Protein AF-A0A965X6N1-F1 (afdb_monomer)

Solvent-accessible surface area (backbone atoms only — not comparable to full-atom values): 20100 Å² total; per-residue (Å²): 131,84,81,80,68,80,68,64,76,72,31,38,34,35,37,36,60,88,92,60,49,52,68,60,53,48,40,54,50,18,71,76,58,62,23,34,37,35,48,28,36,85,56,28,24,25,44,94,39,43,68,95,46,68,41,80,48,72,78,70,35,68,82,50,56,69,40,58,55,50,73,38,54,80,89,57,90,82,50,67,63,56,46,36,57,56,53,46,53,54,43,55,52,36,46,75,73,72,33,29,42,30,36,34,32,62,35,62,68,48,50,51,42,44,38,37,52,50,81,69,77,83,81,86,58,63,61,53,56,52,49,56,49,42,37,72,76,68,31,53,66,56,55,46,57,50,35,41,72,73,34,46,78,51,39,80,74,50,61,82,84,45,52,72,59,53,50,49,40,48,37,34,29,75,77,68,77,43,40,49,62,56,52,54,53,53,51,65,74,51,71,55,71,48,61,63,53,76,44,77,42,80,66,98,44,72,66,60,50,50,55,49,53,50,45,50,54,43,62,65,55,76,54,45,42,50,60,38,27,31,43,54,74,46,79,49,63,80,89,60,91,93,63,85,76,98,80,54,97,74,51,43,37,35,37,35,40,27,14,54,40,77,46,66,37,86,90,77,66,45,81,43,77,43,78,44,65,72,48,76,44,83,40,97,60,79,47,42,68,53,50,48,51,49,44,68,73,44,38,33,80,66,18,36,38,34,29,79,64,57,74,48,58,69,56,38,64,80,71,51,31,44,68,44,70,48,84,46,98,47,73,77,65,34,56,47,60,44,53,49,54,53,50,52,52,53,55,58,73,69,55,131

Radius of gyration: 24.21 Å; Cα contacts (8 Å, |Δi|>4): 550; chains: 1; bounding box: 56×46×71 Å

Sequence (352 aa):
MMSNTPFATPWLAIAGPTASGKTIMGVELALRHHGEVVSADSMQLYRGMDIGTAKPTVEEMRGVPHHMLSVADPWENYSAARYVREASACVDDIISRGGLPILVGGTGLYIDALVSGRPFAAFSGTVRTQLEERAKTEGVGALWDELRRVDPHRADRLPLHDTKRILRALEVWYETGTTISDHDAYTRTLPPRYDALYFGLSYGSRADLWARIDRRVEEMAASGLAGEVELDECYVGGKEEGRTGRGAEKKQIVIGGVELVRWQEPKSGRLRVRCGRIRLEVAPDVSGRTLKKFAHSHIARGATVLTDGWRGYSFLPRTGYKHVIVDAEERDQNLPHFHRVVSNLKTWLMGT

Foldseek 3Di:
DPPCPPAPQEAAEEEEDPPLCLLLVLLVCCVVQVAAEEEPAPQQLEALSPVVSVNADPVSNVPGHYHSGNNDHLPDDDDLQNLLVRSLVVCVVCVVVVHYYYYTYHNPSNRCCNQQVFHDQDDPPPLLVVLVVCCVVVNLVVLLVVCCVQPVVVSVVDDSVPSVVSSVQVRSCVVPVDGPVVSVVVSVVRGGPHDYDYDYRDDPDPVVVVVSVVVVVVVLQVDAQAAEKEKDKDWADDDDPPDDDDDDPGTWIKIKIWHWDWDQDPVPRDIDIGTDRMDIDGFPDLALVRSVVCCVRHHDFAYEYEYCPDPSCVCQVVPRYNYDYDDDPDPCPRSVSVVSVSSSVNSVVVPD

Mean predicted aligned error: 14.03 Å

pLDDT: mean 80.93, std 14.12, range [31.48, 97.0]

Structure (mmCIF, N/CA/C/O backbone):
data_AF-A0A965X6N1-F1
#
_entry.id   AF-A0A965X6N1-F1
#
loop_
_atom_site.group_PDB
_atom_site.id
_atom_site.type_symbol
_atom_site.label_atom_id
_atom_site.label_alt_id
_atom_site.label_comp_id
_atom_site.label_asym_id
_atom_site.label_entity_id
_atom_site.label_seq_id
_atom_site.pdbx_PDB_ins_code
_atom_site.Cartn_x
_atom_site.Cartn_y
_atom_site.Cartn_z
_atom_site.occupancy
_atom_site.B_iso_or_equiv
_atom_site.auth_seq_id
_atom_site.auth_comp_id
_atom_site.auth_asym_id
_atom_site.auth_atom_id
_atom_site.pdbx_PDB_model_num
ATOM 1 N N . MET A 1 1 ? -25.531 -13.238 -36.570 1.00 32.28 1 MET A N 1
ATOM 2 C CA . MET A 1 1 ? -25.363 -14.233 -35.492 1.00 32.28 1 MET A CA 1
ATOM 3 C C . MET A 1 1 ? -24.213 -13.752 -34.634 1.00 32.28 1 MET A C 1
ATOM 5 O O . MET A 1 1 ? -23.097 -13.700 -35.129 1.00 32.28 1 MET A O 1
ATOM 9 N N . MET A 1 2 ? -24.500 -13.272 -33.424 1.00 31.48 2 MET A N 1
ATOM 10 C CA . MET A 1 2 ? -23.460 -12.900 -32.464 1.00 31.48 2 MET A CA 1
ATOM 11 C C . MET A 1 2 ? -22.693 -14.174 -32.113 1.00 31.48 2 MET A C 1
ATOM 13 O O . MET A 1 2 ? -23.291 -15.134 -31.630 1.00 31.48 2 MET A O 1
ATOM 17 N N . SER A 1 3 ? -21.406 -14.219 -32.451 1.00 31.72 3 SER A N 1
ATOM 18 C CA . SER A 1 3 ? -20.519 -15.317 -32.087 1.00 31.72 3 SER A CA 1
ATOM 19 C C . SER A 1 3 ? -20.373 -15.315 -30.571 1.00 31.72 3 SER A C 1
ATOM 21 O O . SER A 1 3 ? -19.618 -14.526 -30.007 1.00 31.72 3 SER A O 1
ATOM 23 N N . ASN A 1 4 ? -21.160 -16.164 -29.916 1.00 38.38 4 ASN A N 1
ATOM 24 C CA . ASN A 1 4 ? -21.073 -16.425 -28.492 1.00 38.38 4 ASN A CA 1
ATOM 25 C C . ASN A 1 4 ? -19.860 -17.332 -28.264 1.00 38.38 4 ASN A C 1
ATOM 27 O O . ASN A 1 4 ? -19.993 -18.540 -28.078 1.00 38.38 4 ASN A O 1
ATOM 31 N N . THR A 1 5 ? -18.663 -16.762 -28.384 1.00 40.34 5 THR A N 1
ATOM 32 C CA . THR A 1 5 ? -17.459 -17.399 -27.860 1.00 40.34 5 THR A CA 1
ATOM 33 C C . THR A 1 5 ? -17.646 -17.415 -26.343 1.00 40.34 5 THR A C 1
ATOM 35 O O . THR A 1 5 ? -17.834 -16.338 -25.774 1.00 40.34 5 THR A O 1
ATOM 38 N N . PRO A 1 6 ? -17.700 -18.580 -25.675 1.00 41.62 6 PRO A N 1
ATOM 39 C CA . PRO A 1 6 ? -17.830 -18.609 -24.228 1.00 41.62 6 PRO A CA 1
ATOM 40 C C . PRO A 1 6 ? -16.617 -17.877 -23.661 1.00 41.62 6 PRO A C 1
ATOM 42 O O . PRO A 1 6 ? -15.486 -18.315 -23.867 1.00 41.62 6 PRO A O 1
ATOM 45 N N . PHE A 1 7 ? -16.853 -16.729 -23.024 1.00 47.69 7 PHE A N 1
ATOM 46 C CA . PHE A 1 7 ? -15.822 -16.032 -22.274 1.00 47.69 7 PHE A CA 1
ATOM 47 C C . PHE A 1 7 ? -15.189 -17.060 -21.335 1.00 47.69 7 PHE A C 1
ATOM 49 O O . PHE A 1 7 ? -15.888 -17.664 -20.514 1.00 47.69 7 PHE A O 1
ATOM 56 N N . ALA A 1 8 ? -13.886 -17.308 -21.507 1.00 58.22 8 ALA A N 1
ATOM 57 C CA . ALA A 1 8 ? -13.093 -17.965 -20.479 1.00 58.22 8 ALA A CA 1
ATOM 58 C C . ALA A 1 8 ? -13.398 -17.214 -19.177 1.00 58.22 8 ALA A C 1
ATOM 60 O O . ALA A 1 8 ? -13.406 -15.990 -19.201 1.00 58.22 8 ALA A O 1
ATOM 61 N N . THR A 1 9 ? -13.790 -17.947 -18.135 1.00 60.12 9 THR A N 1
ATOM 62 C CA . THR A 1 9 ? -14.426 -17.491 -16.887 1.00 60.12 9 THR A CA 1
ATOM 63 C C . THR A 1 9 ? -14.489 -15.958 -16.696 1.00 60.12 9 THR A C 1
ATOM 65 O O . THR A 1 9 ? -13.444 -15.330 -16.574 1.00 60.12 9 THR A O 1
ATOM 68 N N . PRO A 1 10 ? -15.677 -15.329 -16.628 1.00 72.00 10 PRO A N 1
ATOM 69 C CA . PRO A 1 10 ? -15.798 -13.867 -16.606 1.00 72.00 10 PRO A CA 1
ATOM 70 C C . PRO A 1 10 ? -15.240 -13.273 -15.312 1.00 72.00 10 PRO A C 1
ATOM 72 O O . PRO A 1 10 ? -15.725 -13.653 -14.252 1.00 72.00 10 PRO A O 1
ATOM 75 N N . TRP A 1 11 ? -14.281 -12.336 -15.371 1.00 84.75 11 TRP A N 1
ATOM 76 C CA . TRP A 1 11 ? -13.726 -11.636 -14.190 1.00 84.75 11 TRP A CA 1
ATOM 77 C C . TRP A 1 11 ? -13.903 -10.124 -14.278 1.00 84.75 11 TRP A C 1
ATOM 79 O O . TRP A 1 11 ? -14.070 -9.566 -15.362 1.00 84.75 11 TRP A O 1
ATOM 89 N N . LEU A 1 12 ? -13.857 -9.441 -13.132 1.00 91.19 12 LEU A N 1
ATOM 90 C CA . LEU A 1 12 ? -14.064 -7.993 -13.050 1.00 91.19 12 LEU A CA 1
ATOM 91 C C . LEU A 1 12 ? -12.809 -7.275 -12.552 1.00 91.19 12 LEU A C 1
ATOM 93 O O . LEU A 1 12 ? -12.176 -7.721 -11.599 1.00 91.19 12 LEU A O 1
ATOM 97 N N . ALA A 1 13 ? -12.498 -6.120 -13.139 1.00 92.12 13 ALA A N 1
ATOM 98 C CA . ALA A 1 13 ? -11.453 -5.221 -12.659 1.00 92.12 13 ALA A CA 1
ATOM 99 C C . ALA A 1 13 ? -12.021 -3.825 -12.382 1.00 92.12 13 ALA A C 1
ATOM 101 O O . ALA A 1 13 ? -12.475 -3.134 -13.289 1.00 92.12 13 ALA A O 1
ATOM 102 N N . ILE A 1 14 ? -11.979 -3.388 -11.124 1.00 92.00 14 ILE A N 1
ATOM 103 C CA . ILE A 1 14 ? -12.482 -2.092 -10.661 1.00 92.00 14 ILE A CA 1
ATOM 104 C C . ILE A 1 14 ? -11.290 -1.193 -10.331 1.00 92.00 14 ILE A C 1
ATOM 106 O O . ILE A 1 14 ? -10.629 -1.348 -9.298 1.00 92.00 14 ILE A O 1
ATOM 110 N N . ALA A 1 15 ? -11.037 -0.229 -11.212 1.00 89.31 15 ALA A N 1
ATOM 111 C CA . ALA A 1 15 ? -9.957 0.742 -11.104 1.00 89.31 15 ALA A CA 1
ATOM 112 C C . ALA A 1 15 ? -10.502 2.156 -10.856 1.00 89.31 15 ALA A C 1
ATOM 114 O O . ALA A 1 15 ? -11.664 2.458 -11.121 1.00 89.31 15 ALA A O 1
ATOM 115 N N . GLY A 1 16 ? -9.665 3.053 -10.339 1.00 82.19 16 GLY A N 1
ATOM 116 C CA . GLY A 1 16 ? -10.043 4.447 -10.093 1.00 82.19 16 GLY A CA 1
ATOM 117 C C . GLY A 1 16 ? -9.229 5.106 -8.977 1.00 82.19 16 GLY A C 1
ATOM 118 O O . GLY A 1 16 ? -8.534 4.414 -8.224 1.00 82.19 16 GLY A O 1
ATOM 119 N N . PRO A 1 17 ? -9.315 6.436 -8.819 1.00 72.19 17 PRO A N 1
ATOM 120 C CA . PRO A 1 17 ? -8.544 7.168 -7.822 1.00 72.19 17 PRO A CA 1
ATOM 121 C C . PRO A 1 17 ? -8.979 6.814 -6.396 1.00 72.19 17 PRO A C 1
ATOM 123 O O . PRO A 1 17 ? -10.048 6.240 -6.159 1.00 72.19 17 PRO A O 1
ATOM 126 N N . THR A 1 18 ? -8.140 7.129 -5.412 1.00 69.38 18 THR A N 1
ATOM 127 C CA . THR A 1 18 ? -8.500 6.998 -3.993 1.00 69.38 18 THR A CA 1
ATOM 128 C C . THR A 1 18 ? -9.806 7.743 -3.705 1.00 69.38 18 THR A C 1
ATOM 130 O O . THR A 1 18 ? -10.114 8.749 -4.337 1.00 69.38 18 THR A O 1
ATOM 133 N N . ALA A 1 19 ? -10.606 7.206 -2.783 1.00 67.00 19 ALA A N 1
ATOM 134 C CA . ALA A 1 19 ? -11.924 7.727 -2.420 1.00 67.00 19 ALA A CA 1
ATOM 135 C C . ALA A 1 19 ? -13.001 7.698 -3.527 1.00 67.00 19 ALA A C 1
ATOM 137 O O . ALA A 1 19 ? -14.071 8.258 -3.320 1.00 67.00 19 ALA A O 1
ATOM 138 N N . SER A 1 20 ? -12.810 7.010 -4.661 1.00 79.19 20 SER A N 1
ATOM 139 C CA . SER A 1 20 ? -13.860 6.862 -5.693 1.00 79.19 20 SER A CA 1
ATOM 140 C C . SER A 1 20 ? -14.945 5.816 -5.389 1.00 79.19 20 SER A C 1
ATOM 142 O O . SER A 1 20 ? -15.861 5.647 -6.184 1.00 79.19 20 SER A O 1
ATOM 144 N N . GLY A 1 21 ? -14.868 5.114 -4.252 1.00 82.38 21 GLY A N 1
ATOM 145 C CA . GLY A 1 21 ? -15.867 4.107 -3.855 1.00 82.38 21 GLY A CA 1
ATOM 146 C C . GLY A 1 21 ? -15.611 2.685 -4.372 1.00 82.38 21 GLY A C 1
ATOM 147 O O . GLY A 1 21 ? -16.489 1.836 -4.250 1.00 82.38 21 GLY A O 1
ATOM 148 N N . LYS A 1 22 ? -14.409 2.397 -4.896 1.00 90.56 22 LYS A N 1
ATOM 149 C CA . LYS A 1 22 ? -14.035 1.073 -5.441 1.00 90.56 22 LYS A CA 1
ATOM 150 C C . LYS A 1 22 ? -14.319 -0.085 -4.486 1.00 90.56 22 LYS A C 1
ATOM 152 O O . LYS A 1 22 ? -14.905 -1.075 -4.897 1.00 90.56 22 LYS A O 1
ATOM 157 N N . THR A 1 23 ? -13.931 0.060 -3.218 1.00 86.44 23 THR A N 1
ATOM 158 C CA . THR A 1 23 ? -14.124 -0.965 -2.183 1.00 86.44 23 THR A CA 1
ATOM 159 C C . THR A 1 23 ? -15.599 -1.314 -2.014 1.00 86.44 23 THR A C 1
ATOM 161 O O . THR A 1 23 ? -15.960 -2.483 -2.048 1.00 86.44 23 THR A O 1
ATOM 164 N N . ILE A 1 24 ? -16.464 -0.297 -1.920 1.00 89.50 24 ILE A N 1
ATOM 165 C CA . ILE A 1 24 ? -17.914 -0.480 -1.769 1.00 89.50 24 ILE A CA 1
ATOM 166 C C . ILE A 1 24 ? -18.482 -1.209 -2.991 1.00 89.50 24 ILE A C 1
ATOM 168 O O . ILE A 1 24 ? -19.224 -2.174 -2.838 1.00 89.50 24 ILE A O 1
ATOM 172 N N . MET A 1 25 ? -18.101 -0.783 -4.199 1.00 92.56 25 MET A N 1
ATOM 173 C CA . MET A 1 25 ? -18.551 -1.423 -5.437 1.00 92.56 25 MET A CA 1
ATOM 174 C C . MET A 1 25 ? -18.094 -2.885 -5.528 1.00 92.56 25 MET A C 1
ATOM 176 O O . MET A 1 25 ? -18.889 -3.746 -5.894 1.00 92.56 25 MET A O 1
ATOM 180 N N . GLY A 1 26 ? -16.840 -3.173 -5.169 1.00 93.19 26 GLY A N 1
ATOM 181 C CA . GLY A 1 26 ? -16.298 -4.531 -5.169 1.00 93.19 26 GLY A CA 1
ATOM 182 C C . GLY A 1 26 ? -17.047 -5.463 -4.220 1.00 93.19 26 GLY A C 1
ATOM 183 O O . GLY A 1 26 ? -17.439 -6.555 -4.623 1.00 93.19 26 GLY A O 1
ATOM 184 N N . VAL A 1 27 ? -17.320 -5.004 -2.996 1.00 94.62 27 VAL A N 1
ATOM 185 C CA . VAL A 1 27 ? -18.092 -5.764 -1.999 1.00 94.62 27 VAL A CA 1
ATOM 186 C C . VAL A 1 27 ? -19.536 -5.987 -2.458 1.00 94.62 27 VAL A C 1
ATOM 188 O O . VAL A 1 27 ? -20.041 -7.103 -2.369 1.00 94.62 27 VAL A O 1
ATOM 191 N N . GLU A 1 28 ? -20.207 -4.960 -2.985 1.00 94.50 28 GLU A N 1
ATOM 192 C CA . GLU A 1 28 ? -21.580 -5.082 -3.499 1.00 94.50 28 GLU A CA 1
ATOM 193 C C . GLU A 1 28 ? -21.690 -6.086 -4.652 1.00 94.50 28 GLU A C 1
ATOM 195 O O . GLU A 1 28 ? -22.621 -6.892 -4.687 1.00 94.50 28 GLU A O 1
ATOM 200 N N . LEU A 1 29 ? -20.735 -6.068 -5.583 1.00 93.06 29 LEU A N 1
ATOM 201 C CA . LEU A 1 29 ? -20.701 -7.019 -6.694 1.00 93.06 29 LEU A CA 1
ATOM 202 C C . LEU A 1 29 ? -20.396 -8.438 -6.211 1.00 93.06 29 LEU A C 1
ATOM 204 O O . LEU A 1 29 ? -21.054 -9.378 -6.653 1.00 93.06 29 LEU A O 1
ATOM 208 N N . ALA A 1 30 ? -19.468 -8.594 -5.266 1.00 94.62 30 ALA A N 1
ATOM 209 C CA . ALA A 1 30 ? -19.149 -9.888 -4.675 1.00 94.62 30 ALA A CA 1
ATOM 210 C C . ALA A 1 30 ? -20.372 -10.526 -4.000 1.00 94.62 30 ALA A C 1
ATOM 212 O O . ALA A 1 30 ? -20.670 -11.693 -4.242 1.00 94.62 30 ALA A O 1
ATOM 213 N N . LEU A 1 31 ? -21.133 -9.750 -3.223 1.00 93.75 31 LEU A N 1
ATOM 214 C CA . LEU A 1 31 ? -22.345 -10.238 -2.558 1.00 93.75 31 LEU A CA 1
ATOM 215 C C . LEU A 1 31 ? -23.437 -10.665 -3.548 1.00 93.75 31 LEU A C 1
ATOM 217 O O . LEU A 1 31 ? -24.133 -11.646 -3.298 1.00 93.75 31 LEU A O 1
ATOM 221 N N . ARG A 1 32 ? -23.600 -9.947 -4.666 1.00 93.81 32 ARG A N 1
ATOM 222 C CA . ARG A 1 32 ? -24.639 -10.238 -5.672 1.00 93.81 32 ARG A CA 1
ATOM 223 C C . ARG A 1 32 ? -24.291 -11.399 -6.595 1.00 93.81 32 ARG A C 1
ATOM 225 O O . ARG A 1 32 ? -25.197 -12.040 -7.118 1.00 93.81 32 ARG A O 1
ATOM 232 N N . HIS A 1 33 ? -23.003 -11.636 -6.821 1.00 91.44 33 HIS A N 1
ATOM 233 C CA . HIS A 1 33 ? -22.518 -12.581 -7.826 1.00 91.44 33 HIS A CA 1
ATOM 234 C C . HIS A 1 33 ? -21.673 -13.714 -7.237 1.00 91.44 33 HIS A C 1
ATOM 236 O O . HIS A 1 33 ? -20.964 -14.382 -7.982 1.00 91.44 33 HIS A O 1
ATOM 242 N N . HIS A 1 34 ? -21.740 -13.933 -5.917 1.00 89.38 34 HIS A N 1
ATOM 243 C CA . HIS A 1 34 ? -20.943 -14.945 -5.211 1.00 89.38 34 HIS A CA 1
ATOM 244 C C . HIS A 1 34 ? -19.442 -14.833 -5.530 1.00 89.38 34 HIS A C 1
ATOM 246 O O . HIS A 1 34 ? -18.753 -15.819 -5.787 1.00 89.38 34 HIS A O 1
ATOM 252 N N . GLY A 1 35 ? -18.963 -13.591 -5.573 1.00 94.25 35 GLY A N 1
ATOM 253 C CA . GLY A 1 35 ? -17.588 -13.259 -5.900 1.00 94.25 35 GLY A CA 1
ATOM 254 C C . GLY A 1 35 ? -16.692 -13.110 -4.680 1.00 94.25 35 GLY A C 1
ATOM 255 O O . GLY A 1 35 ? -17.144 -13.023 -3.538 1.00 94.25 35 GLY A O 1
ATOM 256 N N . GLU A 1 36 ? -15.399 -13.025 -4.954 1.00 97.00 36 GLU A N 1
ATOM 257 C CA . GLU A 1 36 ? -14.349 -12.789 -3.970 1.00 97.00 36 GLU A CA 1
ATOM 258 C C . GLU A 1 36 ? -13.475 -11.623 -4.444 1.00 97.00 36 GLU A C 1
ATOM 260 O O . GLU A 1 36 ? -13.194 -11.480 -5.638 1.00 97.00 36 GLU A O 1
ATOM 265 N N . VAL A 1 37 ? -13.052 -10.763 -3.516 1.00 96.81 37 VAL A N 1
ATOM 266 C CA . VAL A 1 37 ? -12.261 -9.571 -3.845 1.00 96.81 37 VAL A CA 1
ATOM 267 C C . VAL A 1 37 ? -10.776 -9.906 -3.819 1.00 96.81 37 VAL A C 1
ATOM 269 O O . VAL A 1 37 ? -10.281 -10.479 -2.855 1.00 96.81 37 VAL A O 1
ATOM 272 N N . VAL A 1 38 ? -10.034 -9.485 -4.838 1.00 96.44 38 VAL A N 1
ATOM 273 C CA . VAL A 1 38 ? -8.566 -9.517 -4.861 1.00 96.44 38 VAL A CA 1
ATOM 274 C C . VAL A 1 38 ? -8.070 -8.075 -4.832 1.00 96.44 38 VAL A C 1
ATOM 276 O O . VAL A 1 38 ? -8.397 -7.288 -5.720 1.00 96.44 38 VAL A O 1
ATOM 279 N N . SER A 1 39 ? -7.314 -7.686 -3.803 1.00 94.94 39 SER A N 1
ATOM 280 C CA . SER A 1 39 ? -6.794 -6.315 -3.723 1.00 94.94 39 SER A CA 1
ATOM 281 C C . SER A 1 39 ? -5.664 -6.091 -4.730 1.00 94.94 39 SER A C 1
ATOM 283 O O . SER A 1 39 ? -4.724 -6.882 -4.816 1.00 94.94 39 SER A O 1
ATOM 285 N N . ALA A 1 40 ? -5.747 -4.995 -5.483 1.00 92.31 40 ALA A N 1
ATOM 286 C CA . ALA A 1 40 ? -4.711 -4.476 -6.379 1.00 92.31 40 ALA A CA 1
ATOM 287 C C . ALA A 1 40 ? -4.209 -3.104 -5.907 1.00 92.31 40 ALA A C 1
ATOM 289 O O . ALA A 1 40 ? -4.108 -2.144 -6.680 1.00 92.31 40 ALA A O 1
ATOM 290 N N . ASP A 1 41 ? -3.941 -3.000 -4.609 1.00 89.38 41 ASP A N 1
ATOM 291 C CA . ASP A 1 41 ? -3.333 -1.834 -3.981 1.00 89.38 41 ASP A CA 1
ATOM 292 C C . ASP A 1 41 ? -1.992 -2.229 -3.358 1.00 89.38 41 ASP A C 1
ATOM 294 O O . ASP A 1 41 ? -1.923 -3.071 -2.462 1.00 89.38 41 ASP A O 1
ATOM 298 N N . SER A 1 42 ? -0.911 -1.613 -3.839 1.00 84.69 42 SER A N 1
ATOM 299 C CA . SER A 1 42 ? 0.454 -1.934 -3.410 1.00 84.69 42 SER A CA 1
ATOM 300 C C . SER A 1 42 ? 0.706 -1.685 -1.922 1.00 84.69 42 SER A C 1
ATOM 302 O O . SER A 1 42 ? 1.631 -2.266 -1.366 1.00 84.69 42 SER A O 1
ATOM 304 N N . MET A 1 43 ? -0.088 -0.835 -1.266 1.00 81.75 43 MET A N 1
ATOM 305 C CA . MET A 1 43 ? 0.087 -0.515 0.151 1.00 81.75 43 MET A CA 1
ATOM 306 C C . MET A 1 43 ? -0.751 -1.419 1.059 1.00 81.75 43 MET A C 1
ATOM 308 O O . MET A 1 43 ? -0.342 -1.723 2.179 1.00 81.75 43 MET A O 1
ATOM 312 N N . GLN A 1 44 ? -1.901 -1.906 0.589 1.00 85.88 44 GLN A N 1
ATOM 313 C CA . GLN A 1 44 ? -2.774 -2.782 1.383 1.00 85.88 44 GLN A CA 1
ATOM 314 C C . GLN A 1 44 ? -2.220 -4.206 1.565 1.00 85.88 44 GLN A C 1
ATOM 316 O O . GLN A 1 44 ? -2.692 -4.957 2.427 1.00 85.88 44 GLN A O 1
ATOM 321 N N . LEU A 1 45 ? -1.176 -4.564 0.816 1.00 87.50 45 LEU A N 1
ATOM 322 C CA . LEU A 1 45 ? -0.443 -5.819 0.969 1.00 87.50 45 LEU A CA 1
ATOM 323 C C . LEU A 1 45 ? 0.204 -5.972 2.351 1.00 87.50 45 LEU A C 1
ATOM 325 O O . LEU A 1 45 ? 0.395 -7.096 2.809 1.00 87.50 45 LEU A O 1
ATOM 329 N N . TYR A 1 46 ? 0.529 -4.871 3.028 1.00 78.88 46 TYR A N 1
ATOM 330 C CA . TYR A 1 46 ? 1.359 -4.900 4.227 1.00 78.88 46 TYR A CA 1
ATOM 331 C C . TYR A 1 46 ? 0.567 -5.113 5.523 1.00 78.88 46 TYR A C 1
ATOM 333 O O . TYR A 1 46 ? -0.457 -4.464 5.775 1.00 78.88 46 TYR A O 1
ATOM 341 N N . ARG A 1 47 ? 1.044 -6.022 6.381 1.00 78.56 47 ARG A N 1
ATOM 342 C CA . ARG A 1 47 ? 0.454 -6.334 7.694 1.00 78.56 47 ARG A CA 1
ATOM 343 C C . ARG A 1 47 ? 0.572 -5.153 8.650 1.00 78.56 47 ARG A C 1
ATOM 345 O O . ARG A 1 47 ? 1.612 -4.513 8.750 1.00 78.56 47 ARG A O 1
ATOM 352 N N . GLY A 1 48 ? -0.506 -4.863 9.378 1.00 68.75 48 GLY A N 1
ATOM 353 C CA . GLY A 1 48 ? -0.545 -3.760 10.345 1.00 68.75 48 GLY A CA 1
ATOM 354 C C . GLY A 1 48 ? -0.525 -2.358 9.722 1.00 68.75 48 GLY A C 1
ATOM 355 O O . GLY A 1 48 ? -0.557 -1.372 10.456 1.00 68.75 48 GLY A O 1
ATOM 356 N N . MET A 1 49 ? -0.507 -2.255 8.390 1.00 66.31 49 MET A N 1
ATOM 357 C CA . MET A 1 49 ? -0.688 -1.019 7.628 1.00 66.31 49 MET A CA 1
ATOM 358 C C . MET A 1 49 ? -2.144 -0.905 7.180 1.00 66.31 49 MET A C 1
ATOM 360 O O . MET A 1 49 ? -2.432 -0.963 5.991 1.00 66.31 49 MET A O 1
ATOM 364 N N . ASP A 1 50 ? -3.080 -0.811 8.124 1.00 63.97 50 ASP A N 1
ATOM 365 C CA . ASP A 1 50 ? -4.512 -0.885 7.796 1.00 63.97 50 ASP A CA 1
ATOM 366 C C . ASP A 1 50 ? -5.110 0.503 7.507 1.00 63.97 50 ASP A C 1
ATOM 368 O O . ASP A 1 50 ? -5.867 0.686 6.561 1.00 63.97 50 ASP A O 1
ATOM 372 N N . ILE A 1 51 ? -4.728 1.522 8.278 1.00 60.66 51 ILE A N 1
ATOM 373 C CA . ILE A 1 51 ? -5.449 2.807 8.278 1.00 60.66 51 ILE A CA 1
ATOM 374 C C . ILE A 1 51 ? -4.888 3.801 7.275 1.00 60.66 51 ILE A C 1
ATOM 376 O O . ILE A 1 51 ? -5.639 4.344 6.469 1.00 60.66 51 ILE A O 1
ATOM 380 N N . GLY A 1 52 ? -3.566 3.997 7.267 1.00 61.03 52 GLY A N 1
ATOM 381 C CA . GLY A 1 52 ? -2.910 4.877 6.291 1.00 61.03 52 GLY A CA 1
ATOM 382 C C . GLY A 1 52 ? -3.077 4.412 4.839 1.00 61.03 52 GLY A C 1
ATOM 383 O O . GLY A 1 52 ? -2.908 5.202 3.920 1.00 61.03 52 GLY A O 1
ATOM 384 N N . THR A 1 53 ? -3.447 3.147 4.633 1.00 65.38 53 THR A N 1
ATOM 385 C CA . THR A 1 53 ? -3.646 2.525 3.313 1.00 65.38 53 THR A CA 1
ATOM 386 C C . THR A 1 53 ? -5.126 2.380 2.948 1.00 65.38 53 THR A C 1
ATOM 388 O O . THR A 1 53 ? -5.456 1.826 1.898 1.00 65.38 53 THR A O 1
ATOM 391 N N . ALA A 1 54 ? -6.025 2.869 3.814 1.00 72.50 54 ALA A N 1
ATOM 392 C CA . ALA A 1 54 ? -7.471 2.722 3.679 1.00 72.50 54 ALA A CA 1
ATOM 393 C C . ALA A 1 54 ? -7.897 1.268 3.395 1.00 72.50 54 ALA A C 1
ATOM 395 O O . ALA A 1 54 ? -8.747 1.020 2.535 1.00 72.50 54 ALA A O 1
ATOM 396 N N . LYS A 1 55 ? -7.276 0.310 4.094 1.00 81.69 55 LYS A N 1
ATOM 397 C CA . LYS A 1 55 ? -7.616 -1.107 3.994 1.00 81.69 55 LYS A CA 1
ATOM 398 C C . LYS A 1 55 ? -9.052 -1.319 4.482 1.00 81.69 55 LYS A C 1
ATOM 400 O O . LYS A 1 55 ? -9.391 -0.776 5.536 1.00 81.69 55 LYS A O 1
ATOM 405 N N . PRO A 1 56 ? -9.877 -2.093 3.754 1.00 84.25 56 PRO A N 1
ATOM 406 C CA . PRO A 1 56 ? -11.251 -2.337 4.169 1.00 84.25 56 PRO A CA 1
ATOM 407 C C . PRO A 1 56 ? -11.317 -2.925 5.580 1.00 84.25 56 PRO A C 1
ATOM 409 O O . PRO A 1 56 ? -10.536 -3.817 5.920 1.00 84.25 56 PRO A O 1
ATOM 412 N N . THR A 1 57 ? -12.247 -2.444 6.404 1.00 82.12 57 THR A N 1
ATOM 413 C CA . THR A 1 57 ? -12.534 -3.058 7.708 1.00 82.12 57 THR A CA 1
ATOM 414 C C . THR A 1 57 ? -13.393 -4.312 7.548 1.00 82.12 57 THR A C 1
ATOM 416 O O . THR A 1 57 ? -13.997 -4.536 6.504 1.00 82.12 57 THR A O 1
ATOM 419 N N . VAL A 1 58 ? -13.492 -5.141 8.592 1.00 83.06 58 VAL A N 1
ATOM 420 C CA . VAL A 1 58 ? -14.346 -6.346 8.573 1.00 83.06 58 VAL A CA 1
ATOM 421 C C . VAL A 1 58 ? -15.809 -5.976 8.302 1.00 83.06 58 VAL A C 1
ATOM 423 O O . VAL A 1 58 ? -16.505 -6.667 7.559 1.00 83.06 58 VAL A O 1
ATOM 426 N N . GLU A 1 59 ? -16.252 -4.854 8.863 1.00 80.62 59 GLU A N 1
ATOM 427 C CA . GLU A 1 59 ? -17.588 -4.299 8.673 1.00 80.62 59 GLU A CA 1
ATOM 428 C C . GLU A 1 59 ? -17.804 -3.853 7.224 1.00 80.62 59 GLU A C 1
ATOM 430 O O . GLU A 1 59 ? -18.855 -4.136 6.656 1.00 80.62 59 GLU A O 1
ATOM 435 N N . GLU A 1 60 ? -16.806 -3.217 6.602 1.00 83.12 60 GLU A N 1
ATOM 436 C CA . GLU A 1 60 ? -16.857 -2.826 5.188 1.00 83.12 60 GLU A CA 1
ATOM 437 C C . GLU A 1 60 ? -16.804 -4.039 4.249 1.00 83.12 60 GLU A C 1
ATOM 439 O O . GLU A 1 60 ? -17.477 -4.036 3.220 1.00 83.12 60 GLU A O 1
ATOM 444 N N . MET A 1 61 ? -16.057 -5.091 4.608 1.00 91.19 61 MET A N 1
ATOM 445 C CA . MET A 1 61 ? -15.983 -6.339 3.837 1.00 91.19 61 MET A CA 1
ATOM 446 C C . MET A 1 61 ? -17.299 -7.123 3.859 1.00 91.19 61 MET A C 1
ATOM 448 O O . MET A 1 61 ? -17.557 -7.893 2.938 1.00 91.19 61 MET A O 1
ATOM 452 N N . ARG A 1 62 ? -18.130 -6.969 4.900 1.00 92.69 62 ARG A N 1
ATOM 453 C CA . ARG A 1 62 ? -19.455 -7.616 5.021 1.00 92.69 62 ARG A CA 1
ATOM 454 C C . ARG A 1 62 ? -19.432 -9.137 4.809 1.00 92.69 62 ARG A C 1
ATOM 456 O O . ARG A 1 62 ? -20.363 -9.708 4.248 1.00 92.69 62 ARG A O 1
ATOM 463 N N . GLY A 1 63 ? -18.358 -9.790 5.249 1.00 91.44 63 GLY A N 1
ATOM 464 C CA . GLY A 1 63 ? -18.167 -11.237 5.105 1.00 91.44 63 GLY A CA 1
ATOM 465 C C . GLY A 1 63 ? -17.678 -11.701 3.727 1.00 91.44 63 GLY A C 1
ATOM 466 O O . GLY A 1 63 ? -17.431 -12.892 3.562 1.00 91.44 63 GLY A O 1
ATOM 467 N N . VAL A 1 64 ? -17.485 -10.796 2.761 1.00 95.75 64 VAL A N 1
ATOM 468 C CA . VAL A 1 64 ? -16.871 -11.119 1.465 1.00 95.75 64 VAL A CA 1
ATOM 469 C C . VAL A 1 64 ? -15.388 -11.459 1.665 1.00 95.75 64 VAL A C 1
ATOM 471 O O . VAL A 1 64 ? -14.661 -10.647 2.251 1.00 95.75 64 VAL A O 1
ATOM 474 N N . PRO A 1 65 ? -14.896 -12.605 1.156 1.00 95.75 65 PRO A N 1
ATOM 475 C CA . PRO A 1 65 ? -13.472 -12.919 1.176 1.00 95.75 65 PRO A CA 1
ATOM 476 C C . PRO A 1 65 ? -12.653 -11.865 0.425 1.00 95.75 65 PRO A C 1
ATOM 478 O O . PRO A 1 65 ? -12.971 -11.511 -0.710 1.00 95.75 65 PRO A O 1
ATOM 481 N N . HIS A 1 66 ? -11.599 -11.366 1.072 1.00 96.19 66 HIS A N 1
ATOM 482 C CA . HIS A 1 66 ? -10.627 -10.463 0.464 1.00 96.19 66 HIS A CA 1
ATOM 483 C C . HIS A 1 66 ? -9.240 -11.108 0.461 1.00 96.19 66 HIS A C 1
ATOM 485 O O . HIS A 1 66 ? -8.693 -11.444 1.513 1.00 96.19 66 HIS A O 1
ATOM 491 N N . HIS A 1 67 ? -8.665 -11.235 -0.729 1.00 96.44 67 HIS A N 1
ATOM 492 C CA . HIS A 1 67 ? -7.325 -11.747 -0.994 1.00 96.44 67 HIS A CA 1
ATOM 493 C C . HIS A 1 67 ? -6.339 -10.599 -1.203 1.00 96.44 67 HIS A C 1
ATOM 495 O O . HIS A 1 67 ? -6.732 -9.461 -1.473 1.00 96.44 67 HIS A O 1
ATOM 501 N N . MET A 1 68 ? -5.042 -10.902 -1.115 1.00 95.38 68 MET A N 1
ATOM 502 C CA . MET A 1 68 ? -3.964 -9.916 -1.286 1.00 95.38 68 MET A CA 1
ATOM 503 C C . MET A 1 68 ? -4.059 -8.724 -0.317 1.00 95.38 68 MET A C 1
ATOM 505 O O . MET A 1 68 ? -3.623 -7.618 -0.616 1.00 95.38 68 MET A O 1
ATOM 509 N N . LEU A 1 69 ? -4.609 -8.954 0.877 1.00 92.50 69 LEU A N 1
ATOM 510 C CA . LEU A 1 69 ? -4.560 -8.023 2.001 1.00 92.50 69 LEU A CA 1
ATOM 511 C C . LEU A 1 69 ? -3.653 -8.594 3.083 1.00 92.50 69 LEU A C 1
ATOM 513 O O . LEU A 1 69 ? -3.806 -9.756 3.454 1.00 92.50 69 LEU A O 1
ATOM 517 N N . SER A 1 70 ? -2.754 -7.776 3.639 1.00 88.31 70 SER A N 1
ATOM 518 C CA . SER A 1 70 ? -1.911 -8.202 4.771 1.00 88.31 70 SER A CA 1
ATOM 519 C C . SER A 1 70 ? -1.096 -9.486 4.482 1.00 88.31 70 SER A C 1
ATOM 521 O O . SER A 1 70 ? -0.943 -10.348 5.351 1.00 88.31 70 SER A O 1
ATOM 523 N N . VAL A 1 71 ? -0.592 -9.631 3.253 1.00 90.06 71 VAL A N 1
ATOM 524 C CA . VAL A 1 71 ? 0.178 -10.792 2.770 1.00 90.06 71 VAL A CA 1
ATOM 525 C C . VAL A 1 71 ? 1.692 -10.658 2.966 1.00 90.06 71 VAL A C 1
ATOM 527 O O . VAL A 1 71 ? 2.388 -11.671 2.946 1.00 90.06 71 VAL A O 1
ATOM 530 N N . ALA A 1 72 ? 2.194 -9.450 3.227 1.00 78.62 72 ALA A N 1
ATOM 531 C CA . ALA A 1 72 ? 3.614 -9.171 3.440 1.00 78.62 72 ALA A CA 1
ATOM 532 C C . ALA A 1 72 ? 3.854 -8.377 4.725 1.00 78.62 72 ALA A C 1
ATOM 534 O O . ALA A 1 72 ? 3.006 -7.586 5.143 1.00 78.62 72 ALA A O 1
ATOM 535 N N . ASP A 1 73 ? 5.010 -8.557 5.350 1.00 76.00 73 ASP A N 1
ATOM 536 C CA . ASP A 1 73 ? 5.428 -7.723 6.471 1.00 76.00 73 ASP A CA 1
ATOM 537 C C . ASP A 1 73 ? 5.968 -6.364 5.988 1.00 76.00 73 ASP A C 1
ATOM 539 O O . ASP A 1 73 ? 6.521 -6.282 4.891 1.00 76.00 73 ASP A O 1
ATOM 543 N N . PRO A 1 74 ? 5.837 -5.274 6.773 1.00 68.19 74 PRO A N 1
ATOM 544 C CA . PRO A 1 74 ? 6.225 -3.923 6.338 1.00 68.19 74 PRO A CA 1
ATOM 545 C C . PRO A 1 74 ? 7.692 -3.740 5.921 1.00 68.19 74 PRO A C 1
ATOM 547 O O . PRO A 1 74 ? 8.015 -2.776 5.231 1.00 68.19 74 PRO A O 1
ATOM 550 N N . TRP A 1 75 ? 8.590 -4.627 6.358 1.00 68.62 75 TRP A N 1
ATOM 551 C CA . TRP A 1 75 ? 10.012 -4.619 5.991 1.00 68.62 75 TRP A CA 1
ATOM 552 C C . TRP A 1 75 ? 10.324 -5.470 4.751 1.00 68.62 75 TRP A C 1
ATOM 554 O O . TRP A 1 75 ? 11.472 -5.508 4.309 1.00 68.62 75 TRP A O 1
ATOM 564 N N . GLU A 1 76 ? 9.337 -6.172 4.189 1.00 69.12 76 GLU A N 1
ATOM 565 C CA . GLU A 1 76 ? 9.515 -6.948 2.967 1.00 69.12 76 GLU A CA 1
ATOM 566 C C . GLU A 1 76 ? 9.416 -6.060 1.722 1.00 69.12 76 GLU A C 1
ATOM 568 O O . GLU A 1 76 ? 8.457 -5.310 1.516 1.00 69.12 76 GLU A O 1
ATOM 573 N N . ASN A 1 77 ? 10.370 -6.226 0.808 1.00 72.44 77 ASN A N 1
ATOM 574 C CA . ASN A 1 77 ? 10.223 -5.689 -0.537 1.00 72.44 77 ASN A CA 1
ATOM 575 C C . ASN A 1 77 ? 9.139 -6.474 -1.288 1.00 72.44 77 ASN A C 1
ATOM 577 O O . ASN A 1 77 ? 9.171 -7.710 -1.347 1.00 72.44 77 ASN A O 1
ATOM 581 N N . TYR A 1 78 ? 8.195 -5.755 -1.898 1.00 78.88 78 TYR A N 1
ATOM 582 C CA . TYR A 1 78 ? 7.095 -6.362 -2.641 1.00 78.88 78 TYR A CA 1
ATOM 583 C C . TYR A 1 78 ? 7.055 -5.860 -4.086 1.00 78.88 78 TYR A C 1
ATOM 585 O O . TYR A 1 78 ? 6.743 -4.705 -4.369 1.00 78.88 78 TYR A O 1
ATOM 593 N N . SER A 1 79 ? 7.411 -6.741 -5.023 1.00 82.62 79 SER A N 1
ATOM 594 C CA . SER A 1 79 ? 7.485 -6.415 -6.448 1.00 82.62 79 SER A CA 1
ATOM 595 C C . SER A 1 79 ? 6.182 -6.738 -7.178 1.00 82.62 79 SER A C 1
ATOM 597 O O . SER A 1 79 ? 5.418 -7.612 -6.767 1.00 82.62 79 SER A O 1
ATOM 599 N N . ALA A 1 80 ? 5.955 -6.086 -8.322 1.00 84.75 80 ALA A N 1
ATOM 600 C CA . ALA A 1 80 ? 4.834 -6.418 -9.203 1.00 84.75 80 ALA A CA 1
ATOM 601 C C . ALA A 1 80 ? 4.895 -7.880 -9.694 1.00 84.75 80 ALA A C 1
ATOM 603 O O . ALA A 1 80 ? 3.863 -8.530 -9.810 1.00 84.75 80 ALA A O 1
ATOM 604 N N . ALA A 1 81 ? 6.095 -8.435 -9.898 1.00 83.00 81 ALA A N 1
ATOM 605 C CA . ALA A 1 81 ? 6.272 -9.840 -10.267 1.00 83.00 81 ALA A CA 1
ATOM 606 C C . ALA A 1 81 ? 5.821 -10.801 -9.156 1.00 83.00 81 ALA A C 1
ATOM 608 O O . ALA A 1 81 ? 5.138 -11.791 -9.425 1.00 83.00 81 ALA A O 1
ATOM 609 N N . ARG A 1 82 ? 6.175 -10.496 -7.899 1.00 87.56 82 ARG A N 1
ATOM 610 C CA . ARG A 1 82 ? 5.694 -11.244 -6.730 1.00 87.56 82 ARG A CA 1
ATOM 611 C C . ARG A 1 82 ? 4.175 -11.146 -6.617 1.00 87.56 82 ARG A C 1
ATOM 613 O O . ARG A 1 82 ? 3.528 -12.182 -6.494 1.00 87.56 82 ARG A O 1
ATOM 620 N N . TYR A 1 83 ? 3.633 -9.932 -6.743 1.00 91.38 83 TYR A N 1
ATOM 621 C CA . TYR A 1 83 ? 2.193 -9.690 -6.742 1.00 91.38 83 TYR A CA 1
ATOM 622 C C . TYR A 1 83 ? 1.474 -10.542 -7.788 1.00 91.38 83 TYR A C 1
ATOM 624 O O . TYR A 1 83 ? 0.563 -11.275 -7.432 1.00 91.38 83 TYR A O 1
ATOM 632 N N . VAL A 1 84 ? 1.898 -10.499 -9.056 1.00 89.25 84 VAL A N 1
ATOM 633 C CA . VAL A 1 84 ? 1.232 -11.242 -10.137 1.00 89.25 84 VAL A CA 1
ATOM 634 C C . VAL A 1 84 ? 1.239 -12.739 -9.868 1.00 89.25 84 VAL A C 1
ATOM 636 O O . VAL A 1 84 ? 0.215 -13.383 -10.072 1.00 89.25 84 VAL A O 1
ATOM 639 N N . ARG A 1 85 ? 2.347 -13.303 -9.377 1.00 88.75 85 ARG A N 1
ATOM 640 C CA . ARG A 1 85 ? 2.421 -14.731 -9.043 1.00 88.75 85 ARG A CA 1
ATOM 641 C C . ARG A 1 85 ? 1.439 -15.113 -7.932 1.00 88.75 85 ARG A C 1
ATOM 643 O O . ARG A 1 85 ? 0.692 -16.071 -8.097 1.00 88.75 85 ARG A O 1
ATOM 650 N N . GLU A 1 86 ? 1.448 -14.379 -6.821 1.00 93.12 86 GLU A N 1
ATOM 651 C CA . GLU A 1 86 ? 0.601 -14.672 -5.656 1.00 93.12 86 GLU A CA 1
ATOM 652 C C . GLU A 1 86 ? -0.882 -14.385 -5.946 1.00 93.12 86 GLU A C 1
ATOM 654 O O . GLU A 1 86 ? -1.733 -15.236 -5.702 1.00 93.12 86 GLU A O 1
ATOM 659 N N . ALA A 1 87 ? -1.192 -13.244 -6.567 1.00 93.12 87 ALA A N 1
ATOM 660 C CA . ALA A 1 87 ? -2.552 -12.879 -6.947 1.00 93.12 87 ALA A CA 1
ATOM 661 C C . ALA A 1 87 ? -3.123 -13.813 -8.022 1.00 93.12 87 ALA A C 1
ATOM 663 O O . ALA A 1 87 ? -4.301 -14.147 -7.957 1.00 93.12 87 ALA A O 1
ATOM 664 N N . SER A 1 88 ? -2.308 -14.284 -8.977 1.00 90.81 88 SER A N 1
ATOM 665 C CA . SER A 1 88 ? -2.761 -15.280 -9.960 1.00 90.81 88 SER A CA 1
ATOM 666 C C . SER A 1 88 ? -3.196 -16.573 -9.288 1.00 90.81 88 SER A C 1
ATOM 668 O O . SER A 1 88 ? -4.234 -17.104 -9.652 1.00 90.81 88 SER A O 1
ATOM 670 N N . ALA A 1 89 ? -2.456 -17.043 -8.279 1.00 91.88 89 ALA A N 1
ATOM 671 C CA . ALA A 1 89 ? -2.841 -18.240 -7.539 1.00 91.88 89 ALA A CA 1
ATOM 672 C C . ALA A 1 89 ? -4.191 -18.057 -6.827 1.00 91.88 89 ALA A C 1
ATOM 674 O O . ALA A 1 89 ? -5.031 -18.946 -6.904 1.00 91.88 89 ALA A O 1
ATOM 675 N N . CYS A 1 90 ? -4.431 -16.899 -6.194 1.00 94.12 90 CYS A N 1
ATOM 676 C CA . CYS A 1 90 ? -5.733 -16.582 -5.595 1.00 94.12 90 CYS A CA 1
ATOM 677 C C . CYS A 1 90 ? -6.853 -16.561 -6.639 1.00 94.12 90 CYS A C 1
ATOM 679 O O . CYS A 1 90 ? -7.937 -17.080 -6.402 1.00 94.12 90 CYS A O 1
ATOM 681 N N . VAL A 1 91 ? -6.596 -15.946 -7.791 1.00 92.12 91 VAL A N 1
ATOM 682 C CA . VAL A 1 91 ? -7.583 -15.824 -8.858 1.00 92.12 91 VAL A CA 1
ATOM 683 C C . VAL A 1 91 ? -7.930 -17.198 -9.437 1.00 92.12 91 VAL A C 1
ATOM 685 O O . VAL A 1 91 ? -9.106 -17.559 -9.421 1.00 92.12 91 VAL A O 1
ATOM 688 N N . ASP A 1 92 ? -6.929 -17.985 -9.848 1.00 90.06 92 ASP A N 1
ATOM 689 C CA . ASP A 1 92 ? -7.079 -19.360 -10.356 1.00 90.06 92 ASP A CA 1
ATOM 690 C C . ASP A 1 92 ? -7.866 -20.244 -9.368 1.00 90.06 92 ASP A C 1
ATOM 692 O O . ASP A 1 92 ? -8.755 -21.004 -9.757 1.00 90.06 92 ASP A O 1
ATOM 696 N N . ASP A 1 93 ? -7.586 -20.097 -8.073 1.00 93.56 93 ASP A N 1
ATOM 697 C CA . ASP A 1 93 ? -8.263 -20.793 -6.982 1.00 93.56 93 ASP A CA 1
ATOM 698 C C . ASP A 1 93 ? -9.752 -20.404 -6.858 1.00 93.56 93 ASP A C 1
ATOM 700 O O . ASP A 1 93 ? -10.610 -21.290 -6.804 1.00 93.56 93 ASP A O 1
ATOM 704 N N . ILE A 1 94 ? -10.093 -19.109 -6.921 1.00 93.69 94 ILE A N 1
ATOM 705 C CA . ILE A 1 94 ? -11.491 -18.628 -6.946 1.00 93.69 94 ILE A CA 1
ATOM 706 C C . ILE A 1 94 ? -12.255 -19.234 -8.132 1.00 93.69 94 ILE A C 1
ATOM 708 O O . ILE A 1 94 ? -13.372 -19.731 -7.975 1.00 93.69 94 ILE A O 1
ATOM 712 N N . ILE A 1 95 ? -11.640 -19.244 -9.314 1.00 90.25 95 ILE A N 1
ATOM 713 C CA . ILE A 1 95 ? -12.248 -19.771 -10.545 1.00 90.25 95 ILE A CA 1
ATOM 714 C C . ILE A 1 95 ? -12.456 -21.270 -10.473 1.00 90.25 95 ILE A C 1
ATOM 716 O O . ILE A 1 95 ? -13.489 -21.765 -10.917 1.00 90.25 95 ILE A O 1
ATOM 720 N N . SER A 1 96 ? -11.491 -21.997 -9.909 1.00 90.75 96 SER A N 1
ATOM 721 C CA . SER A 1 96 ? -11.584 -23.449 -9.757 1.00 90.75 96 SER A CA 1
ATOM 722 C C . SER A 1 96 ? -12.784 -23.862 -8.895 1.00 90.75 96 SER A C 1
ATOM 724 O O . SER A 1 96 ? -13.359 -24.929 -9.104 1.00 90.75 96 SER A O 1
ATOM 726 N N . ARG A 1 97 ? -13.217 -22.982 -7.979 1.00 92.00 97 ARG A N 1
ATOM 727 C CA . ARG A 1 97 ? -14.440 -23.131 -7.178 1.00 92.00 97 ARG A CA 1
ATOM 728 C C . ARG A 1 97 ? -15.714 -22.637 -7.872 1.00 92.00 97 ARG A C 1
ATOM 730 O O . ARG A 1 97 ? -16.785 -22.706 -7.276 1.00 92.00 97 ARG A O 1
ATOM 737 N N . GLY A 1 98 ? -15.618 -22.117 -9.095 1.00 88.69 98 GLY A N 1
ATOM 738 C CA . GLY A 1 98 ? -16.730 -21.490 -9.814 1.00 88.69 98 GLY A CA 1
ATOM 739 C C . GLY A 1 98 ? -17.108 -20.098 -9.295 1.00 88.69 98 GLY A C 1
ATOM 740 O O . GLY A 1 98 ? -18.191 -19.612 -9.613 1.00 88.69 98 GLY A O 1
ATOM 741 N N . GLY A 1 99 ? -16.250 -19.468 -8.485 1.00 90.38 99 GLY A N 1
ATOM 742 C CA . GLY A 1 99 ? -16.458 -18.116 -7.973 1.00 90.38 99 GLY A CA 1
ATOM 743 C C . GLY A 1 99 ? -16.078 -17.035 -8.987 1.00 90.38 99 GLY A C 1
ATOM 744 O O . GLY A 1 99 ? -15.363 -17.291 -9.957 1.00 90.38 99 GLY A O 1
ATOM 745 N N . LEU A 1 100 ? -16.537 -15.807 -8.734 1.00 93.12 100 LEU A N 1
ATOM 746 C CA . LEU A 1 100 ? -16.199 -14.619 -9.525 1.00 93.12 100 LEU A CA 1
ATOM 747 C C . LEU A 1 100 ? -15.031 -13.842 -8.880 1.00 93.12 100 LEU A C 1
ATOM 749 O O . LEU A 1 100 ? -15.237 -13.214 -7.839 1.00 93.12 100 LEU A O 1
ATOM 753 N N . PRO A 1 101 ? -13.828 -13.806 -9.480 1.00 94.81 101 PRO A N 1
ATOM 754 C CA . PRO A 1 101 ? -12.756 -12.915 -9.052 1.00 94.81 101 PRO A CA 1
ATOM 755 C C . PRO A 1 101 ? -13.096 -11.456 -9.372 1.00 94.81 101 PRO A C 1
ATOM 757 O O . PRO A 1 101 ? -13.404 -11.102 -10.516 1.00 94.81 101 PRO A O 1
ATOM 760 N N . ILE A 1 102 ? -13.002 -10.594 -8.360 1.00 95.19 102 ILE A N 1
ATOM 761 C CA . ILE A 1 102 ? -13.226 -9.152 -8.480 1.00 95.19 102 ILE A CA 1
ATOM 762 C C . ILE A 1 102 ? -11.964 -8.426 -8.028 1.00 95.19 102 ILE A C 1
ATOM 764 O O . ILE A 1 102 ? -11.690 -8.279 -6.838 1.00 95.19 102 ILE A O 1
ATOM 768 N N . LEU A 1 103 ? -11.179 -7.954 -8.988 1.00 94.25 103 LEU A N 1
ATOM 769 C CA . LEU A 1 103 ? -9.973 -7.187 -8.728 1.00 94.25 103 LEU A CA 1
ATOM 770 C C . LEU A 1 103 ? -10.347 -5.747 -8.363 1.00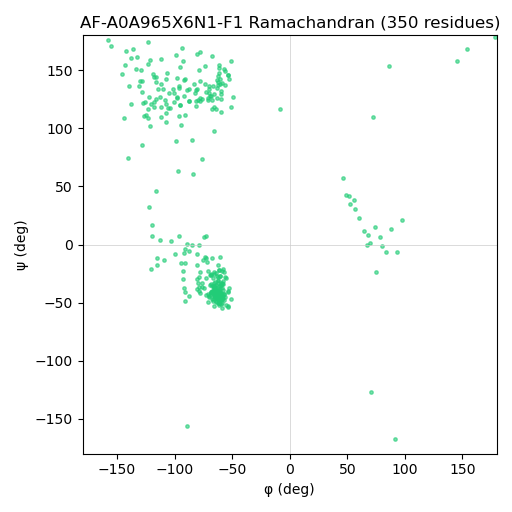 94.25 103 LEU A C 1
ATOM 772 O O . LEU A 1 103 ? -11.006 -5.060 -9.142 1.00 94.25 103 LEU A O 1
ATOM 776 N N . VAL A 1 104 ? -9.923 -5.267 -7.196 1.00 93.69 104 VAL A N 1
ATOM 777 C CA . VAL A 1 104 ? -10.259 -3.922 -6.699 1.00 93.69 104 VAL A CA 1
ATOM 778 C C . VAL A 1 104 ? -8.982 -3.194 -6.313 1.00 93.69 104 VAL A C 1
ATOM 780 O O . VAL A 1 104 ? -8.253 -3.654 -5.438 1.00 93.69 104 VAL A O 1
ATOM 783 N N . GLY A 1 105 ? -8.697 -2.038 -6.915 1.00 86.75 105 GLY A N 1
ATOM 784 C CA . GLY A 1 105 ? -7.476 -1.318 -6.554 1.00 86.75 105 GLY A CA 1
ATOM 785 C C . GLY A 1 105 ? -7.199 -0.032 -7.317 1.00 86.75 105 GLY A C 1
ATOM 786 O O . GLY A 1 105 ? -7.974 0.411 -8.163 1.00 86.75 105 GLY A O 1
ATOM 787 N N . GLY A 1 106 ? -6.094 0.612 -6.942 1.00 76.62 106 GLY A N 1
ATOM 788 C CA . GLY A 1 106 ? -5.600 1.847 -7.558 1.00 76.62 106 GLY A CA 1
ATOM 789 C C . GLY A 1 106 ? -4.256 1.692 -8.272 1.00 76.62 106 GLY A C 1
ATOM 790 O O . GLY A 1 106 ? -3.860 2.589 -9.015 1.00 76.62 106 GLY A O 1
ATOM 791 N N . THR A 1 107 ? -3.550 0.571 -8.086 1.00 80.50 107 THR A N 1
ATOM 792 C CA . THR A 1 107 ? -2.218 0.371 -8.663 1.00 80.50 107 THR A CA 1
ATOM 793 C C . THR A 1 107 ? -2.349 -0.150 -10.093 1.00 80.50 107 THR A C 1
ATOM 795 O O . THR A 1 107 ? -2.383 -1.355 -10.331 1.00 80.50 107 THR A O 1
ATOM 798 N N . GLY A 1 108 ? -2.403 0.767 -11.066 1.00 81.50 108 GLY A N 1
ATOM 799 C CA . GLY A 1 108 ? -2.594 0.430 -12.484 1.00 81.50 108 GLY A CA 1
ATOM 800 C C . GLY A 1 108 ? -1.601 -0.610 -13.017 1.00 81.50 108 GLY A C 1
ATOM 801 O O . GLY A 1 108 ? -2.005 -1.506 -13.747 1.00 81.50 108 GLY A O 1
ATOM 802 N N . LEU A 1 109 ? -0.338 -0.558 -12.574 1.00 82.00 109 LEU A N 1
ATOM 803 C CA . LEU A 1 109 ? 0.679 -1.556 -12.927 1.00 82.00 109 LEU A CA 1
ATOM 804 C C . LEU A 1 109 ? 0.303 -2.972 -12.469 1.00 82.00 109 LEU A C 1
ATOM 806 O O . LEU A 1 109 ? 0.542 -3.924 -13.197 1.00 82.00 109 LEU A O 1
ATOM 810 N N . TYR A 1 110 ? -0.263 -3.125 -11.270 1.00 88.38 110 TYR A N 1
ATOM 811 C CA . TYR A 1 110 ? -0.649 -4.435 -10.741 1.00 88.38 110 TYR A CA 1
ATOM 812 C C . TYR A 1 110 ? -1.849 -4.995 -11.494 1.00 88.38 110 TYR A C 1
ATOM 814 O O . TYR A 1 110 ? -1.849 -6.168 -11.851 1.00 88.38 110 TYR A O 1
ATOM 822 N N . ILE A 1 111 ? -2.838 -4.142 -11.771 1.00 87.00 111 ILE A N 1
ATOM 823 C CA . ILE A 1 111 ? -4.027 -4.514 -12.541 1.00 87.00 111 ILE A CA 1
ATOM 824 C C . ILE A 1 111 ? -3.628 -4.956 -13.953 1.00 87.00 111 ILE A C 1
ATOM 826 O O . ILE A 1 111 ? -3.998 -6.047 -14.378 1.00 87.00 111 ILE A O 1
ATOM 830 N N . ASP A 1 112 ? -2.843 -4.140 -14.657 1.00 84.00 112 ASP A N 1
ATOM 831 C CA . ASP A 1 112 ? -2.399 -4.436 -16.022 1.00 84.00 112 ASP A CA 1
ATOM 832 C C . ASP A 1 112 ? -1.520 -5.692 -16.076 1.00 84.00 112 ASP A C 1
ATOM 834 O O . ASP A 1 112 ? -1.760 -6.590 -16.884 1.00 84.00 112 ASP A O 1
ATOM 838 N N . ALA A 1 113 ? -0.542 -5.812 -15.174 1.00 84.31 113 ALA A N 1
ATOM 839 C CA . ALA A 1 113 ? 0.355 -6.962 -15.147 1.00 84.31 113 ALA A CA 1
ATOM 840 C C . ALA A 1 113 ? -0.370 -8.268 -14.792 1.00 84.31 113 ALA A C 1
ATOM 842 O O . ALA A 1 113 ? -0.044 -9.314 -15.352 1.00 84.31 113 ALA A O 1
ATOM 843 N N . LEU A 1 114 ? -1.363 -8.222 -13.897 1.00 87.38 114 LEU A N 1
ATOM 844 C CA . LEU A 1 114 ? -2.141 -9.402 -13.532 1.00 87.38 114 LEU A CA 1
ATOM 845 C C . LEU A 1 114 ? -3.058 -9.839 -14.675 1.00 87.38 114 LEU A C 1
ATOM 847 O O . LEU A 1 114 ? -3.023 -11.008 -15.044 1.00 87.38 114 LEU A O 1
ATOM 851 N N . VAL A 1 115 ? -3.835 -8.917 -15.258 1.00 84.44 115 VAL A N 1
ATOM 852 C CA . VAL A 1 115 ? -4.784 -9.244 -16.340 1.00 84.44 115 VAL A CA 1
ATOM 853 C C . VAL A 1 115 ? -4.062 -9.695 -17.607 1.00 84.44 115 VAL A C 1
ATOM 855 O O . VAL A 1 115 ? -4.435 -10.694 -18.223 1.00 84.44 115 VAL A O 1
ATOM 858 N N . SER A 1 116 ? -2.983 -9.004 -17.976 1.00 79.12 116 SER A N 1
ATOM 859 C CA . SER A 1 116 ? -2.176 -9.409 -19.125 1.00 79.12 116 SER A CA 1
ATOM 860 C C . SER A 1 116 ? -1.400 -10.705 -18.866 1.00 79.12 116 SER A C 1
ATOM 862 O O . SER A 1 116 ? -1.100 -11.421 -19.817 1.00 79.12 116 SER A O 1
ATOM 864 N N . GLY A 1 117 ? -1.086 -11.023 -17.603 1.00 68.56 117 GLY A N 1
ATOM 865 C CA . GLY A 1 117 ? -0.292 -12.187 -17.203 1.00 68.56 117 GLY A CA 1
ATOM 866 C C . GLY A 1 117 ? 1.116 -12.201 -17.798 1.00 68.56 117 GLY A C 1
ATOM 867 O O . GLY A 1 117 ? 1.717 -13.266 -17.947 1.00 68.56 117 GLY A O 1
ATOM 868 N N . ARG A 1 118 ? 1.634 -11.029 -18.178 1.00 71.81 118 ARG A N 1
ATOM 869 C CA . ARG A 1 118 ? 2.922 -10.909 -18.860 1.00 71.81 118 ARG A CA 1
ATOM 870 C C . ARG A 1 118 ? 4.062 -11.247 -17.898 1.00 71.81 118 ARG A C 1
ATOM 872 O O . ARG A 1 118 ? 4.076 -10.739 -16.774 1.00 71.81 118 ARG A O 1
ATOM 879 N N . PRO A 1 119 ? 5.033 -12.076 -18.319 1.00 64.25 119 PRO A N 1
ATOM 880 C CA . PRO A 1 119 ? 6.209 -12.334 -17.508 1.00 64.25 119 PRO A CA 1
ATOM 881 C C . PRO A 1 119 ? 6.978 -11.027 -17.314 1.00 64.25 119 PRO A C 1
ATOM 883 O O . PRO A 1 119 ? 7.148 -10.237 -18.243 1.00 64.25 119 PRO A O 1
ATOM 886 N N . PHE A 1 120 ? 7.446 -10.797 -16.093 1.00 68.50 120 PHE A N 1
ATOM 887 C CA . PHE A 1 120 ? 8.443 -9.764 -15.859 1.00 68.50 120 PHE A CA 1
ATOM 888 C C . PHE A 1 120 ? 9.805 -10.305 -16.283 1.00 68.50 120 PHE A C 1
ATOM 890 O O . PHE A 1 120 ? 10.121 -11.462 -15.999 1.00 68.50 120 PHE A O 1
ATOM 897 N N . ALA A 1 121 ? 10.620 -9.455 -16.910 1.00 63.47 121 ALA A N 1
ATOM 898 C CA . ALA A 1 121 ? 12.023 -9.773 -17.137 1.00 63.47 121 ALA A CA 1
ATOM 899 C C . ALA A 1 121 ? 12.694 -10.144 -15.806 1.00 63.47 121 ALA A C 1
ATOM 901 O O . ALA A 1 121 ? 12.329 -9.593 -14.756 1.00 63.47 121 ALA A O 1
ATOM 902 N N . ALA A 1 122 ? 13.650 -11.072 -15.873 1.00 59.41 122 ALA A N 1
ATOM 903 C CA . ALA A 1 122 ? 14.359 -11.601 -14.717 1.00 59.41 122 ALA A CA 1
ATOM 904 C C . ALA A 1 122 ? 14.931 -10.488 -13.813 1.00 59.41 122 ALA A C 1
ATOM 906 O O . ALA A 1 122 ? 15.038 -9.314 -14.196 1.00 59.41 122 ALA A O 1
ATOM 907 N N . PHE A 1 123 ? 15.174 -10.868 -12.560 1.00 65.56 123 PHE A N 1
ATOM 908 C CA . PHE A 1 123 ? 15.791 -10.013 -11.557 1.00 65.56 123 PHE A CA 1
ATOM 909 C C . PHE A 1 123 ? 16.696 -10.877 -10.679 1.00 65.56 123 PHE A C 1
ATOM 911 O O . PHE A 1 123 ? 16.194 -11.681 -9.888 1.00 65.56 123 PHE A O 1
ATOM 918 N N . SER A 1 124 ? 18.014 -10.722 -10.809 1.00 63.59 124 SER A N 1
ATOM 919 C CA . SER A 1 124 ? 18.991 -11.341 -9.901 1.00 63.59 124 SER A CA 1
ATOM 920 C C . SER A 1 124 ? 19.409 -10.401 -8.767 1.00 63.59 124 SER A C 1
ATOM 922 O O . SER A 1 124 ? 19.990 -10.848 -7.779 1.00 63.59 124 SER A O 1
ATOM 924 N N . GLY A 1 125 ? 19.138 -9.097 -8.899 1.00 65.81 125 GLY A N 1
ATOM 925 C CA . GLY A 1 125 ? 19.445 -8.050 -7.916 1.00 65.81 125 GLY A CA 1
ATOM 926 C C . GLY A 1 125 ? 20.922 -7.647 -7.841 1.00 65.81 125 GLY A C 1
ATOM 927 O O . GLY A 1 125 ? 21.231 -6.514 -7.483 1.00 65.81 125 GLY A O 1
ATOM 928 N N . THR A 1 126 ? 21.845 -8.522 -8.242 1.00 79.75 126 THR A N 1
ATOM 929 C CA . THR A 1 126 ? 23.289 -8.237 -8.297 1.00 79.75 126 THR A CA 1
ATOM 930 C C . THR A 1 126 ? 23.625 -7.136 -9.302 1.00 79.75 126 THR A C 1
ATOM 932 O O . THR A 1 126 ? 24.407 -6.235 -8.994 1.00 79.75 126 THR A O 1
ATOM 935 N N . VAL A 1 127 ? 22.990 -7.168 -10.477 1.00 85.31 127 VAL A N 1
ATOM 936 C CA . VAL A 1 127 ? 23.154 -6.150 -11.523 1.00 85.31 127 VAL A CA 1
ATOM 937 C C . VAL A 1 127 ? 22.608 -4.803 -11.053 1.00 85.31 127 VAL A C 1
ATOM 939 O O . VAL A 1 127 ? 23.250 -3.774 -11.268 1.00 85.31 127 VAL A O 1
ATOM 942 N N . ARG A 1 128 ? 21.480 -4.797 -10.326 1.00 86.19 128 ARG A N 1
ATOM 943 C CA . ARG A 1 128 ? 20.893 -3.576 -9.761 1.00 86.19 128 ARG A CA 1
ATOM 944 C C . ARG A 1 128 ? 21.880 -2.812 -8.896 1.00 86.19 128 ARG A C 1
ATOM 946 O O . ARG A 1 128 ? 22.082 -1.620 -9.104 1.00 86.19 128 ARG A O 1
ATOM 953 N N . THR A 1 129 ? 22.492 -3.500 -7.934 1.00 86.19 129 THR A N 1
ATOM 954 C CA . THR A 1 129 ? 23.418 -2.882 -6.981 1.00 86.19 129 THR A CA 1
ATOM 955 C C . THR A 1 129 ? 24.651 -2.325 -7.686 1.00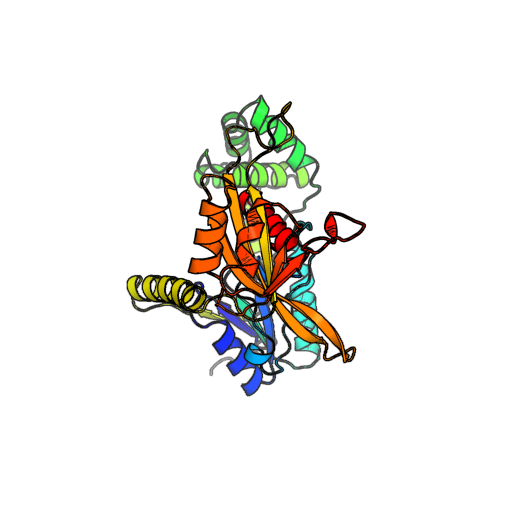 86.19 129 THR A C 1
ATOM 957 O O . THR A 1 129 ? 25.096 -1.226 -7.363 1.00 86.19 129 THR A O 1
ATOM 960 N N . GLN A 1 130 ? 25.176 -3.038 -8.687 1.00 90.38 130 GLN A N 1
ATOM 961 C CA . GLN A 1 130 ? 26.301 -2.558 -9.492 1.00 90.38 130 GLN A CA 1
ATOM 962 C C . GLN A 1 130 ? 25.935 -1.292 -10.270 1.00 90.38 130 GLN A C 1
ATOM 964 O O . GLN A 1 130 ? 26.678 -0.316 -10.249 1.00 90.38 130 GLN A O 1
ATOM 969 N N . LEU A 1 131 ? 24.772 -1.284 -10.919 1.00 91.44 131 LEU A N 1
ATOM 970 C CA . LEU A 1 131 ? 24.276 -0.134 -11.668 1.00 91.44 131 LEU A CA 1
ATOM 971 C C . LEU A 1 131 ? 23.985 1.078 -10.771 1.00 91.44 131 LEU A C 1
ATOM 973 O O . LEU A 1 131 ? 24.273 2.209 -11.157 1.00 91.44 131 LEU A O 1
ATOM 977 N N . GLU A 1 132 ? 23.452 0.863 -9.569 1.00 90.44 132 GLU A N 1
ATOM 978 C CA . GLU A 1 132 ? 23.249 1.927 -8.580 1.00 90.44 132 GLU A CA 1
ATOM 979 C C . GLU A 1 132 ? 24.572 2.519 -8.097 1.00 90.44 132 GLU A C 1
ATOM 981 O O . GLU A 1 132 ? 24.657 3.730 -7.900 1.00 90.44 132 GLU A O 1
ATOM 986 N N . GLU A 1 133 ? 25.612 1.700 -7.941 1.00 92.44 133 GLU A N 1
ATOM 987 C CA . GLU A 1 133 ? 26.938 2.194 -7.580 1.00 92.44 133 GLU A CA 1
ATOM 988 C C . GLU A 1 133 ? 27.581 2.980 -8.725 1.00 92.44 133 GLU A C 1
ATOM 990 O O . GLU A 1 133 ? 28.051 4.097 -8.514 1.00 92.44 133 GLU A O 1
ATOM 995 N N . ARG A 1 134 ? 27.490 2.475 -9.961 1.00 94.31 134 ARG A N 1
ATOM 996 C CA . ARG A 1 134 ? 27.920 3.209 -11.162 1.00 94.31 134 ARG A CA 1
ATOM 997 C C . ARG A 1 134 ? 27.187 4.539 -11.312 1.00 94.31 134 ARG A C 1
ATOM 999 O O . ARG A 1 134 ? 27.799 5.548 -11.641 1.00 94.31 134 ARG A O 1
ATOM 1006 N N . ALA A 1 135 ? 25.892 4.589 -11.001 1.00 91.06 135 ALA A N 1
ATOM 1007 C CA . ALA A 1 135 ? 25.130 5.833 -11.047 1.00 91.06 135 ALA A CA 1
ATOM 1008 C C . ALA A 1 135 ? 25.664 6.891 -10.065 1.00 91.06 135 ALA A C 1
ATOM 1010 O O . ALA A 1 135 ? 25.551 8.084 -10.350 1.00 91.06 135 ALA A O 1
ATOM 1011 N N . LYS A 1 136 ? 26.248 6.477 -8.930 1.00 89.75 136 LYS A N 1
ATOM 1012 C CA . LYS A 1 136 ? 26.881 7.387 -7.962 1.00 89.75 136 LYS A CA 1
ATOM 1013 C C . LYS A 1 136 ? 28.276 7.826 -8.399 1.00 89.75 136 LYS A C 1
ATOM 1015 O O . LYS A 1 136 ? 28.625 8.981 -8.178 1.00 89.75 136 LYS A O 1
ATOM 1020 N N . THR A 1 137 ? 29.070 6.922 -8.970 1.00 93.25 137 THR A N 1
ATOM 1021 C CA . THR A 1 137 ? 30.484 7.173 -9.297 1.00 93.25 137 THR A CA 1
ATOM 1022 C C . THR A 1 137 ? 30.678 7.801 -10.677 1.00 93.25 137 THR A C 1
ATOM 1024 O O . THR A 1 137 ? 31.433 8.759 -10.811 1.00 93.25 137 THR A O 1
ATOM 1027 N N . GLU A 1 138 ? 29.984 7.292 -11.695 1.00 92.06 138 GLU A N 1
ATOM 1028 C CA . GLU A 1 138 ? 30.052 7.744 -13.095 1.00 92.06 138 GLU A CA 1
ATOM 1029 C C . GLU A 1 138 ? 28.985 8.808 -13.410 1.00 92.06 138 GLU A C 1
ATOM 1031 O O . GLU A 1 138 ? 29.130 9.597 -14.344 1.00 92.06 138 GLU A O 1
ATOM 1036 N N . GLY A 1 139 ? 27.906 8.839 -12.623 1.00 90.00 139 GLY A N 1
ATOM 1037 C CA . GLY A 1 139 ? 26.745 9.690 -12.856 1.00 90.00 139 GLY A CA 1
ATOM 1038 C C . GLY A 1 139 ? 25.711 9.060 -13.797 1.00 90.00 139 GLY A C 1
ATOM 1039 O O . GLY A 1 139 ? 26.013 8.260 -14.681 1.00 90.00 139 GLY A O 1
ATOM 1040 N N . VAL A 1 140 ? 24.448 9.464 -13.637 1.00 90.12 140 VAL A N 1
ATOM 1041 C CA . VAL A 1 140 ? 23.312 8.929 -14.420 1.00 90.12 140 VAL A CA 1
ATOM 1042 C C . VAL A 1 140 ? 23.437 9.233 -15.919 1.00 90.12 140 VAL A C 1
ATOM 1044 O O . VAL A 1 140 ? 22.947 8.461 -16.738 1.00 90.12 140 VAL A O 1
ATOM 1047 N N . GLY A 1 141 ? 24.126 10.319 -16.289 1.00 91.75 141 GLY A N 1
ATOM 1048 C CA . GLY A 1 141 ? 24.366 10.685 -17.688 1.00 91.75 141 GLY A CA 1
ATOM 1049 C C . GLY A 1 141 ? 25.117 9.608 -18.470 1.00 91.75 141 GLY A C 1
ATOM 1050 O O . GLY A 1 141 ? 24.669 9.218 -19.544 1.00 91.75 141 GLY A O 1
ATOM 1051 N N . ALA A 1 142 ? 26.183 9.051 -17.888 1.00 93.31 142 ALA A N 1
ATOM 1052 C CA . ALA A 1 1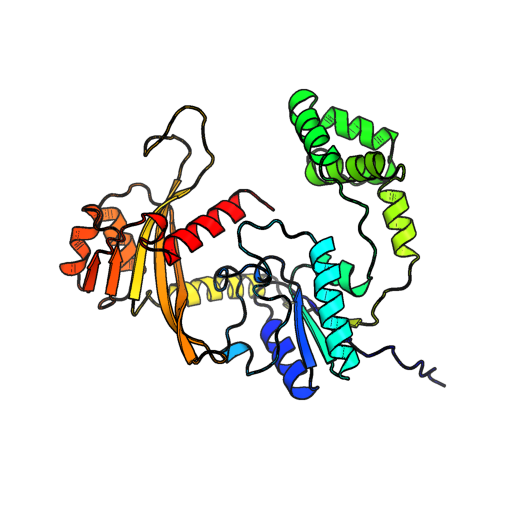42 ? 26.965 7.987 -18.516 1.00 93.31 142 ALA A CA 1
ATOM 1053 C C . ALA A 1 142 ? 26.125 6.720 -18.754 1.00 93.31 142 ALA A C 1
ATOM 1055 O O . ALA A 1 142 ? 26.186 6.111 -19.823 1.00 93.31 142 ALA A O 1
ATOM 1056 N N . LEU A 1 143 ? 25.282 6.361 -17.780 1.00 94.12 143 LEU A N 1
ATOM 1057 C CA . LEU A 1 143 ? 24.358 5.233 -17.900 1.00 94.12 143 LEU A CA 1
ATOM 1058 C C . LEU A 1 143 ? 23.253 5.498 -18.927 1.00 94.12 143 LEU A C 1
ATOM 1060 O O . LEU A 1 143 ? 22.827 4.586 -19.629 1.00 94.12 143 LEU A O 1
ATOM 1064 N N . TRP A 1 144 ? 22.795 6.739 -19.064 1.00 94.62 144 TRP A N 1
ATOM 1065 C CA . TRP A 1 144 ? 21.833 7.087 -20.104 1.00 94.62 144 TRP A CA 1
ATOM 1066 C C . TRP A 1 144 ? 22.447 6.999 -21.508 1.00 94.62 144 TRP A C 1
ATOM 1068 O O . TRP A 1 144 ? 21.812 6.456 -22.410 1.00 94.62 144 TRP A O 1
ATOM 1078 N N . ASP A 1 145 ? 23.692 7.443 -21.695 1.00 94.44 145 ASP A N 1
ATOM 1079 C CA . ASP A 1 145 ? 24.411 7.288 -22.968 1.00 94.44 145 ASP A CA 1
ATOM 1080 C C . ASP A 1 145 ? 24.653 5.813 -23.313 1.00 94.44 145 ASP A C 1
ATOM 1082 O O . ASP A 1 145 ? 24.617 5.412 -24.479 1.00 94.44 145 ASP A O 1
ATOM 1086 N N . GLU A 1 146 ? 24.885 4.978 -22.301 1.00 95.31 146 GLU A N 1
ATOM 1087 C CA . GLU A 1 146 ? 24.919 3.527 -22.456 1.00 95.31 146 GLU A CA 1
ATOM 1088 C C . GLU A 1 146 ? 23.563 2.966 -22.882 1.00 95.31 146 GLU A C 1
ATOM 1090 O O . GLU A 1 146 ? 23.495 2.245 -23.879 1.00 95.31 146 GLU A O 1
ATOM 1095 N N . LEU A 1 147 ? 22.483 3.365 -22.204 1.00 95.69 147 LEU A N 1
ATOM 1096 C CA . LEU A 1 147 ? 21.126 2.967 -22.561 1.00 95.69 147 LEU A CA 1
ATOM 1097 C C . LEU A 1 147 ? 20.793 3.362 -24.001 1.00 95.69 147 LEU A C 1
ATOM 1099 O O . LEU A 1 147 ? 20.239 2.559 -24.742 1.00 95.69 147 LEU A O 1
ATOM 1103 N N . ARG A 1 148 ? 21.176 4.566 -24.432 1.00 95.81 148 ARG A N 1
ATOM 1104 C CA . ARG A 1 148 ? 20.950 5.044 -25.799 1.00 95.81 148 ARG A CA 1
ATOM 1105 C C . ARG A 1 148 ? 21.660 4.195 -26.851 1.00 95.81 148 ARG A C 1
ATOM 1107 O O . ARG A 1 148 ? 21.153 4.066 -27.962 1.00 95.81 148 ARG A O 1
ATOM 1114 N N . ARG A 1 149 ? 22.819 3.617 -26.519 1.00 95.94 149 ARG A N 1
ATOM 1115 C CA . ARG A 1 149 ? 23.553 2.712 -27.415 1.00 95.94 149 ARG A CA 1
ATOM 1116 C C . ARG A 1 149 ? 22.897 1.336 -27.522 1.00 95.94 149 ARG A C 1
ATOM 1118 O O . ARG A 1 149 ? 22.921 0.767 -28.607 1.00 95.94 149 ARG A O 1
ATOM 1125 N N . VAL A 1 150 ? 22.341 0.807 -26.429 1.00 96.12 150 VAL A N 1
ATOM 1126 C CA . VAL A 1 150 ? 21.776 -0.558 -26.399 1.00 96.12 150 VAL A CA 1
ATOM 1127 C C . VAL A 1 150 ? 20.280 -0.610 -26.726 1.00 96.12 150 VAL A C 1
ATOM 1129 O O . VAL A 1 150 ? 19.844 -1.523 -27.414 1.00 96.12 150 VAL A O 1
ATOM 1132 N N . ASP A 1 151 ? 19.494 0.371 -26.280 1.00 95.75 151 ASP A N 1
ATOM 1133 C CA . ASP A 1 151 ? 18.042 0.477 -26.484 1.00 95.75 151 ASP A CA 1
ATOM 1134 C C . ASP A 1 151 ? 17.656 1.946 -26.771 1.00 95.75 151 ASP A C 1
ATOM 1136 O O . ASP A 1 151 ? 17.108 2.648 -25.906 1.00 95.75 151 ASP A O 1
ATOM 1140 N N . PRO A 1 152 ? 17.942 2.450 -27.989 1.00 94.56 152 PRO A N 1
ATOM 1141 C CA . PRO A 1 152 ? 17.658 3.838 -28.359 1.00 94.56 152 PRO A CA 1
ATOM 1142 C C . PRO A 1 152 ? 16.164 4.171 -28.262 1.00 94.56 152 PRO A C 1
ATOM 1144 O O . PRO A 1 152 ? 15.789 5.263 -27.840 1.00 94.56 152 PRO A O 1
ATOM 1147 N N . HIS A 1 153 ? 15.296 3.207 -28.575 1.00 93.19 153 HIS A N 1
ATOM 1148 C CA . HIS A 1 153 ? 13.848 3.385 -28.527 1.00 93.19 153 HIS A CA 1
ATOM 1149 C C . HIS A 1 153 ? 13.332 3.622 -27.097 1.00 93.19 153 HIS A C 1
ATOM 1151 O O . HIS A 1 153 ? 12.405 4.415 -26.893 1.00 93.19 153 HIS A O 1
ATOM 1157 N N . ARG A 1 154 ? 13.920 2.964 -26.087 1.00 92.31 154 ARG A N 1
ATOM 1158 C CA . ARG A 1 154 ? 13.618 3.259 -24.681 1.00 92.31 154 ARG A CA 1
ATOM 1159 C C . ARG A 1 154 ? 14.226 4.584 -24.242 1.00 92.31 154 ARG A C 1
ATOM 1161 O O . ARG A 1 154 ? 13.533 5.342 -23.563 1.00 92.31 154 ARG A O 1
ATOM 1168 N N . ALA A 1 155 ? 15.479 4.854 -24.610 1.00 91.25 155 ALA A N 1
ATOM 1169 C CA . ALA A 1 155 ? 16.191 6.071 -24.220 1.00 91.25 155 ALA A CA 1
ATOM 1170 C C . ALA A 1 155 ? 15.443 7.344 -24.650 1.00 91.25 155 ALA A C 1
ATOM 1172 O O . ALA A 1 155 ? 15.266 8.245 -23.833 1.00 91.25 155 ALA A O 1
ATOM 1173 N N . ASP A 1 156 ? 14.901 7.371 -25.872 1.00 92.25 156 ASP A N 1
ATOM 1174 C CA . ASP A 1 156 ? 14.138 8.508 -26.414 1.00 92.25 156 ASP A CA 1
ATOM 1175 C C . ASP A 1 156 ? 12.861 8.832 -25.616 1.00 92.25 156 ASP A C 1
ATOM 1177 O O . ASP A 1 156 ? 12.341 9.946 -25.673 1.00 92.25 156 ASP A O 1
ATOM 1181 N N . ARG A 1 157 ? 12.334 7.864 -24.856 1.00 89.00 157 ARG A N 1
ATOM 1182 C CA . ARG A 1 157 ? 11.107 8.010 -24.055 1.00 89.00 157 ARG A CA 1
ATOM 1183 C C . ARG A 1 157 ? 11.369 8.272 -22.576 1.00 89.00 157 ARG A C 1
ATOM 1185 O O . ARG A 1 157 ? 10.414 8.516 -21.837 1.00 89.00 157 ARG A O 1
ATOM 1192 N N . LEU A 1 158 ? 12.620 8.173 -22.126 1.00 87.25 158 LEU A N 1
ATOM 1193 C CA . LEU A 1 158 ? 12.983 8.320 -20.721 1.00 87.25 158 LEU A CA 1
ATOM 1194 C C . LEU A 1 158 ? 13.712 9.645 -20.476 1.00 87.25 158 LEU A C 1
ATOM 1196 O O . LEU A 1 158 ? 14.792 9.866 -21.028 1.00 87.25 158 LEU A O 1
ATOM 1200 N N . PRO A 1 159 ? 13.179 10.510 -19.597 1.00 85.88 159 PRO A N 1
ATOM 1201 C CA . PRO A 1 159 ? 13.921 11.666 -19.120 1.00 85.88 159 PRO A CA 1
ATOM 1202 C C . PRO A 1 159 ? 15.186 11.238 -18.365 1.00 85.88 159 PRO A C 1
ATOM 1204 O O . PRO A 1 159 ? 15.156 10.277 -17.600 1.00 85.88 159 PRO A O 1
ATOM 1207 N N . LEU A 1 160 ? 16.267 12.014 -18.494 1.00 81.19 160 LEU A N 1
ATOM 1208 C CA . LEU A 1 160 ? 17.556 11.751 -17.830 1.00 81.19 160 LEU A CA 1
ATOM 1209 C C . LEU A 1 160 ? 17.447 11.614 -16.298 1.00 81.19 160 LEU A C 1
ATOM 1211 O O . LEU A 1 160 ? 18.240 10.919 -15.674 1.00 81.19 160 LEU A O 1
ATOM 1215 N N . HIS A 1 161 ? 16.464 12.281 -15.687 1.00 81.19 161 HIS A N 1
ATOM 1216 C CA . HIS A 1 161 ? 16.232 12.250 -14.242 1.00 81.19 161 HIS A CA 1
ATOM 1217 C C . HIS A 1 161 ? 15.467 11.005 -13.765 1.00 81.19 161 HIS A C 1
ATOM 1219 O O . HIS A 1 161 ? 15.354 10.788 -12.559 1.00 81.19 161 HIS A O 1
ATOM 1225 N N . ASP A 1 162 ? 14.941 10.176 -14.673 1.00 83.31 162 ASP A N 1
ATOM 1226 C CA . ASP A 1 162 ? 14.264 8.923 -14.325 1.00 83.31 162 ASP A CA 1
ATOM 1227 C C . ASP A 1 162 ? 15.284 7.789 -14.130 1.00 83.31 162 ASP A C 1
ATOM 1229 O O . ASP A 1 162 ? 15.289 6.766 -14.823 1.00 83.31 162 ASP A O 1
ATOM 1233 N N . THR A 1 163 ? 16.181 7.984 -13.159 1.00 85.81 163 THR A N 1
ATOM 1234 C CA . THR A 1 163 ? 17.270 7.052 -12.839 1.00 85.81 163 THR A CA 1
ATOM 1235 C C . THR A 1 163 ? 16.740 5.643 -12.600 1.00 85.81 163 THR A C 1
ATOM 1237 O O . THR A 1 163 ? 17.323 4.673 -13.075 1.00 85.81 163 THR A O 1
ATOM 1240 N N . LYS A 1 164 ? 15.593 5.500 -11.918 1.00 85.06 164 LYS A N 1
ATOM 1241 C CA . LYS A 1 164 ? 15.011 4.183 -11.624 1.00 85.06 164 LYS A CA 1
ATOM 1242 C C . LYS A 1 164 ? 14.721 3.399 -12.909 1.00 85.06 164 LYS A C 1
ATOM 1244 O O . LYS A 1 164 ? 15.081 2.218 -12.968 1.00 85.06 164 LYS A O 1
ATOM 1249 N N . ARG A 1 165 ? 14.108 4.033 -13.919 1.00 86.31 165 ARG A N 1
ATOM 1250 C CA . ARG A 1 165 ? 13.775 3.378 -15.195 1.00 86.31 165 ARG A CA 1
ATOM 1251 C C . ARG A 1 165 ? 14.977 3.189 -16.111 1.00 86.31 165 ARG A C 1
ATOM 1253 O O . ARG A 1 165 ? 15.025 2.166 -16.788 1.00 86.31 165 ARG A O 1
ATOM 1260 N N . ILE A 1 166 ? 15.943 4.108 -16.095 1.00 91.31 166 ILE A N 1
ATOM 1261 C CA . ILE A 1 166 ? 17.210 3.944 -16.827 1.00 91.31 166 ILE A CA 1
ATOM 1262 C C . ILE A 1 166 ? 17.932 2.693 -16.327 1.00 91.31 166 ILE A C 1
ATOM 1264 O O . ILE A 1 166 ? 18.249 1.801 -17.113 1.00 91.31 166 ILE A O 1
ATOM 1268 N N . LEU A 1 167 ? 18.100 2.582 -15.006 1.00 91.31 167 LEU A N 1
ATOM 1269 C CA . LEU A 1 167 ? 18.743 1.422 -14.401 1.00 91.31 167 LEU A CA 1
ATOM 1270 C C . LEU A 1 167 ? 17.976 0.129 -14.683 1.00 91.31 167 LEU A C 1
ATOM 1272 O O . LEU A 1 167 ? 18.604 -0.881 -14.966 1.00 91.31 167 LEU A O 1
ATOM 1276 N N . ARG A 1 168 ? 16.634 0.144 -14.667 1.00 88.38 168 ARG A N 1
ATOM 1277 C CA . ARG A 1 168 ? 15.842 -1.052 -15.002 1.00 88.38 168 ARG A CA 1
ATOM 1278 C C . ARG A 1 168 ? 16.030 -1.483 -16.460 1.00 88.38 168 ARG A C 1
ATOM 1280 O O . ARG A 1 168 ? 16.087 -2.675 -16.729 1.00 88.38 168 ARG A O 1
ATOM 1287 N N . ALA A 1 169 ? 16.118 -0.546 -17.401 1.00 90.75 169 ALA A N 1
ATOM 1288 C CA . ALA A 1 169 ? 16.319 -0.881 -18.809 1.00 90.75 169 ALA A CA 1
ATOM 1289 C C . ALA A 1 169 ? 17.691 -1.534 -19.054 1.00 90.75 169 ALA A C 1
ATOM 1291 O O . ALA A 1 169 ? 17.767 -2.564 -19.722 1.00 90.75 169 ALA A O 1
ATOM 1292 N N . LEU A 1 170 ? 18.750 -0.979 -18.453 1.00 92.44 170 LEU A N 1
ATOM 1293 C CA . LEU A 1 170 ? 20.095 -1.562 -18.498 1.00 92.44 170 LEU A CA 1
ATOM 1294 C C . LEU A 1 170 ? 20.177 -2.897 -17.759 1.00 92.44 170 LEU A C 1
ATOM 1296 O O . LEU A 1 170 ? 20.814 -3.826 -18.237 1.00 92.44 170 LEU A O 1
ATOM 1300 N N . GLU A 1 171 ? 19.514 -3.012 -16.611 1.00 91.00 171 GLU A N 1
ATOM 1301 C CA . GLU A 1 171 ? 19.449 -4.253 -15.843 1.00 91.00 171 GLU A CA 1
ATOM 1302 C C . GLU A 1 171 ? 18.868 -5.397 -16.679 1.00 91.00 171 GLU A C 1
ATOM 1304 O O . GLU A 1 171 ? 19.475 -6.461 -16.754 1.00 91.00 171 GLU A O 1
ATOM 1309 N N . VAL A 1 172 ? 17.748 -5.164 -17.376 1.00 88.56 172 VAL A N 1
ATOM 1310 C CA . VAL A 1 172 ? 17.150 -6.167 -18.274 1.00 88.56 172 VAL A CA 1
ATOM 1311 C C . VAL A 1 172 ? 18.130 -6.574 -19.374 1.00 88.56 172 VAL A C 1
ATOM 1313 O O . VAL A 1 172 ? 18.282 -7.768 -19.636 1.00 88.56 172 VAL A O 1
ATOM 1316 N N . TRP A 1 173 ? 18.833 -5.611 -19.974 1.00 92.25 173 TRP A N 1
ATOM 1317 C CA . TRP A 1 173 ? 19.849 -5.885 -20.990 1.00 92.25 173 TRP A CA 1
ATOM 1318 C C . TRP A 1 173 ? 20.993 -6.755 -20.454 1.00 92.25 173 TRP A C 1
ATOM 1320 O O . TRP A 1 173 ? 21.317 -7.776 -21.055 1.00 92.25 173 TRP A O 1
ATOM 1330 N N . TYR A 1 174 ? 21.571 -6.397 -19.309 1.00 90.44 174 TYR A N 1
ATOM 1331 C CA . TYR A 1 174 ? 22.689 -7.134 -18.720 1.00 90.44 174 TYR A CA 1
ATOM 1332 C C . TYR A 1 174 ? 22.310 -8.535 -18.237 1.00 90.44 174 TYR A C 1
ATOM 1334 O O . TYR A 1 174 ? 23.121 -9.452 -18.344 1.00 90.44 174 TYR A O 1
ATOM 1342 N N . GLU A 1 175 ? 21.099 -8.714 -17.709 1.00 87.06 175 GLU A N 1
ATOM 1343 C CA . GLU A 1 175 ? 20.658 -10.014 -17.200 1.00 87.06 175 GLU A CA 1
ATOM 1344 C C . GLU A 1 175 ? 20.193 -10.966 -18.309 1.00 87.06 175 GLU A C 1
ATOM 1346 O O . GLU A 1 175 ? 20.361 -12.178 -18.185 1.00 87.06 175 GLU A O 1
ATOM 1351 N N . THR A 1 176 ? 19.590 -10.443 -19.382 1.00 85.75 176 THR A N 1
ATOM 1352 C CA . THR A 1 176 ? 18.909 -11.279 -20.390 1.00 85.75 176 THR A CA 1
ATOM 1353 C C . THR A 1 176 ? 19.550 -11.245 -21.774 1.00 85.75 176 THR A C 1
ATOM 1355 O O . THR A 1 176 ? 19.249 -12.104 -22.599 1.00 85.75 176 THR A O 1
ATOM 1358 N N . GLY A 1 177 ? 20.389 -10.248 -22.065 1.00 89.06 177 GLY A N 1
ATOM 1359 C CA . GLY A 1 177 ? 20.882 -9.971 -23.416 1.00 89.06 177 GLY A CA 1
ATOM 1360 C C . GLY A 1 177 ? 19.806 -9.461 -24.383 1.00 89.06 177 GLY A C 1
ATOM 1361 O O . GLY A 1 177 ? 20.067 -9.356 -25.578 1.00 89.06 177 GLY A O 1
ATOM 1362 N N . THR A 1 178 ? 18.597 -9.157 -23.896 1.00 90.12 178 THR A N 1
ATOM 1363 C CA . THR A 1 178 ? 17.500 -8.572 -24.682 1.00 90.12 178 THR A CA 1
ATOM 1364 C C . THR A 1 178 ? 17.161 -7.184 -24.164 1.00 90.12 178 THR A C 1
ATOM 1366 O O . THR A 1 178 ? 17.256 -6.917 -22.966 1.00 90.12 178 THR A O 1
ATOM 1369 N N . THR A 1 179 ? 16.797 -6.267 -25.060 1.00 92.56 179 THR A N 1
ATOM 1370 C CA . THR A 1 179 ? 16.424 -4.911 -24.646 1.00 92.56 179 THR A CA 1
ATOM 1371 C C . THR A 1 179 ? 15.049 -4.912 -23.976 1.00 92.56 179 THR A C 1
ATOM 1373 O O . THR A 1 179 ? 14.194 -5.757 -24.262 1.00 92.56 179 THR A O 1
ATOM 1376 N N . ILE A 1 180 ? 14.788 -3.942 -23.095 1.00 87.94 180 ILE A N 1
ATOM 1377 C CA . ILE A 1 180 ? 13.462 -3.816 -22.475 1.00 87.94 180 ILE A CA 1
ATOM 1378 C C . ILE A 1 180 ? 12.396 -3.426 -23.511 1.00 87.94 180 ILE A C 1
ATOM 1380 O O . ILE A 1 180 ? 11.228 -3.772 -23.354 1.00 87.94 180 ILE A O 1
ATOM 1384 N N . SER A 1 181 ? 12.768 -2.710 -24.579 1.00 91.00 181 SER A N 1
ATOM 1385 C CA . SER A 1 181 ? 11.874 -2.450 -25.712 1.00 91.00 181 SER A CA 1
ATOM 1386 C C . SER A 1 181 ? 11.453 -3.737 -26.425 1.00 91.00 181 SER A C 1
ATOM 1388 O O . SER A 1 181 ? 10.258 -3.908 -26.670 1.00 91.00 181 SER A O 1
ATOM 1390 N N . ASP A 1 182 ? 12.387 -4.651 -26.699 1.00 89.38 182 ASP A N 1
ATOM 1391 C CA . ASP A 1 182 ? 12.083 -5.928 -27.358 1.00 89.38 182 ASP A CA 1
ATOM 1392 C C . ASP A 1 182 ? 11.260 -6.845 -26.451 1.00 89.38 182 ASP A C 1
ATOM 1394 O O . ASP A 1 182 ? 10.275 -7.438 -26.893 1.00 89.38 182 ASP A O 1
ATOM 1398 N N . HIS A 1 183 ? 11.600 -6.905 -25.161 1.00 85.88 183 HIS A N 1
ATOM 1399 C CA . HIS A 1 183 ? 10.817 -7.633 -24.164 1.00 85.88 183 HIS A CA 1
ATOM 1400 C C . HIS A 1 183 ? 9.369 -7.111 -24.084 1.00 85.88 183 HIS A C 1
ATOM 1402 O O . HIS A 1 183 ? 8.411 -7.889 -24.104 1.00 85.88 183 HIS A O 1
ATOM 1408 N N . ASP A 1 184 ? 9.176 -5.790 -24.030 1.00 85.12 184 ASP A N 1
ATOM 1409 C CA . ASP A 1 184 ? 7.841 -5.181 -24.009 1.00 85.12 184 ASP A CA 1
ATOM 1410 C C . ASP A 1 184 ? 7.079 -5.415 -25.323 1.00 85.12 184 ASP A C 1
ATOM 1412 O O . ASP A 1 184 ? 5.860 -5.592 -25.307 1.00 85.12 184 ASP A O 1
ATOM 1416 N N . ALA A 1 185 ? 7.769 -5.425 -26.467 1.00 86.69 185 ALA A N 1
ATOM 1417 C CA . ALA A 1 185 ? 7.164 -5.735 -27.758 1.00 86.69 185 ALA A CA 1
ATOM 1418 C C . ALA A 1 185 ? 6.706 -7.199 -27.821 1.00 86.69 185 ALA A C 1
ATOM 1420 O O . ALA A 1 185 ? 5.558 -7.454 -28.178 1.00 86.69 185 ALA A O 1
ATOM 1421 N N . TYR A 1 186 ? 7.557 -8.141 -27.406 1.00 83.94 186 TYR A N 1
ATOM 1422 C CA . TYR A 1 186 ? 7.229 -9.564 -27.341 1.00 83.94 186 TYR A CA 1
ATOM 1423 C C . TYR A 1 186 ? 6.069 -9.839 -26.381 1.00 83.94 186 TYR A C 1
ATOM 1425 O O . TYR A 1 186 ? 5.085 -10.468 -26.748 1.00 83.94 186 TYR A O 1
ATOM 1433 N N . THR A 1 187 ? 6.114 -9.315 -25.157 1.00 78.44 187 THR A N 1
ATOM 1434 C CA . THR A 1 187 ? 5.035 -9.552 -24.185 1.00 78.44 187 THR A CA 1
ATOM 1435 C C . THR A 1 187 ? 3.689 -8.968 -24.624 1.00 78.44 187 THR A C 1
ATOM 1437 O O . THR A 1 187 ? 2.645 -9.479 -24.220 1.00 78.44 187 THR A O 1
ATOM 1440 N N . ARG A 1 188 ? 3.677 -7.940 -25.486 1.00 80.25 188 ARG A N 1
ATOM 1441 C CA . ARG A 1 188 ? 2.449 -7.411 -26.104 1.00 80.25 188 ARG A CA 1
ATOM 1442 C C . ARG A 1 188 ? 1.823 -8.325 -27.149 1.00 80.25 188 ARG A C 1
ATOM 1444 O O . ARG A 1 188 ? 0.631 -8.164 -27.396 1.00 80.25 188 ARG A O 1
ATOM 1451 N N . THR A 1 189 ? 2.581 -9.238 -27.756 1.00 81.31 189 THR A N 1
ATOM 1452 C CA . THR A 1 189 ? 2.028 -10.202 -28.723 1.00 81.31 189 THR A CA 1
ATOM 1453 C C . THR A 1 189 ? 1.358 -11.391 -28.038 1.00 81.31 189 THR A C 1
ATOM 1455 O O . THR A 1 189 ? 0.555 -12.078 -28.667 1.00 81.31 189 THR A O 1
ATOM 1458 N N . LEU A 1 190 ? 1.650 -11.621 -26.754 1.00 78.31 190 LEU A N 1
ATOM 1459 C CA . LEU A 1 190 ? 1.012 -12.668 -25.967 1.00 78.31 190 LEU A CA 1
ATOM 1460 C C . LEU A 1 190 ? -0.457 -12.305 -25.688 1.00 78.31 190 LEU A C 1
ATOM 1462 O O . LEU A 1 190 ? -0.741 -11.152 -25.333 1.00 78.31 190 LEU A O 1
ATOM 1466 N N . PRO A 1 191 ? -1.393 -13.265 -25.819 1.00 76.69 191 PRO A N 1
ATOM 1467 C CA . PRO A 1 191 ? -2.776 -13.034 -25.431 1.00 76.69 191 PRO A CA 1
ATOM 1468 C C . PRO A 1 191 ? -2.847 -12.723 -23.930 1.00 76.69 191 PRO A C 1
ATOM 1470 O O . PRO A 1 191 ? -2.032 -13.243 -23.160 1.00 76.69 191 PRO A O 1
ATOM 1473 N N . PRO A 1 192 ? -3.802 -11.882 -23.496 1.00 76.81 192 PRO A N 1
ATOM 1474 C CA . PRO A 1 192 ? -4.009 -11.660 -22.076 1.00 76.81 192 PRO A CA 1
ATOM 1475 C C . PRO A 1 192 ? -4.338 -12.994 -21.411 1.00 76.81 192 PRO A C 1
ATOM 1477 O O . PRO A 1 192 ? -5.085 -13.810 -21.955 1.00 76.81 192 PRO A O 1
ATOM 1480 N N . ARG A 1 193 ? -3.771 -13.219 -20.227 1.00 78.94 193 ARG A N 1
ATOM 1481 C CA . ARG A 1 193 ? -4.048 -14.433 -19.457 1.00 78.94 193 ARG A CA 1
ATOM 1482 C C . ARG A 1 193 ? -5.522 -14.513 -19.066 1.00 78.94 193 ARG A C 1
ATOM 1484 O O . ARG A 1 193 ? -6.066 -15.612 -18.992 1.00 78.94 193 ARG A O 1
ATOM 1491 N N . TYR A 1 194 ? -6.141 -13.358 -18.830 1.00 81.69 194 TYR A N 1
ATOM 1492 C CA . TYR A 1 194 ? -7.479 -13.231 -18.274 1.00 81.69 194 TYR A CA 1
ATOM 1493 C C . TYR A 1 194 ? -8.346 -12.288 -19.112 1.00 81.69 194 TYR A C 1
ATOM 1495 O O . TYR A 1 194 ? -7.873 -11.242 -19.557 1.00 81.69 194 TYR A O 1
ATOM 1503 N N . ASP A 1 195 ? -9.621 -12.635 -19.291 1.00 81.19 195 ASP A N 1
ATOM 1504 C CA . ASP A 1 195 ? -10.598 -11.802 -19.998 1.00 81.19 195 ASP A CA 1
ATOM 1505 C C . ASP A 1 195 ? -11.453 -11.028 -18.982 1.00 81.19 195 ASP A C 1
ATOM 1507 O O . ASP A 1 195 ? -12.459 -11.517 -18.461 1.00 81.19 195 ASP A O 1
ATOM 1511 N N . ALA A 1 196 ? -10.969 -9.842 -18.605 1.00 84.75 196 ALA A N 1
ATOM 1512 C CA . ALA A 1 196 ? -11.559 -9.038 -17.542 1.00 84.75 196 ALA A CA 1
ATOM 1513 C C . ALA A 1 196 ? -12.419 -7.889 -18.087 1.00 84.75 196 ALA A C 1
ATOM 1515 O O . ALA A 1 196 ? -11.982 -7.102 -18.929 1.00 84.75 196 ALA A O 1
ATOM 1516 N N . LEU A 1 197 ? -13.613 -7.712 -17.515 1.00 89.06 197 LEU A N 1
ATOM 1517 C CA . LEU A 1 197 ? -14.425 -6.516 -17.717 1.00 89.06 197 LEU A CA 1
ATOM 1518 C C . LEU A 1 197 ? -13.936 -5.388 -16.797 1.00 89.06 197 LEU A C 1
ATOM 1520 O O . LEU A 1 197 ? -13.974 -5.501 -15.568 1.00 89.06 197 LEU A O 1
ATOM 1524 N N . TYR A 1 198 ? -13.508 -4.278 -17.398 1.00 90.00 198 TYR A N 1
ATOM 1525 C CA . TYR A 1 198 ? -12.960 -3.129 -16.679 1.00 90.00 198 TYR A CA 1
ATOM 1526 C C . TYR A 1 198 ? -14.026 -2.085 -16.325 1.00 90.00 198 TYR A C 1
ATOM 1528 O O . TYR A 1 198 ? -14.715 -1.551 -17.192 1.00 90.00 198 TYR A O 1
ATOM 1536 N N . PHE A 1 199 ? -14.073 -1.707 -15.048 1.00 89.94 199 PHE A N 1
ATOM 1537 C CA . PHE A 1 199 ? -14.824 -0.572 -14.523 1.00 89.94 199 PHE A CA 1
ATOM 1538 C C . PHE A 1 199 ? -13.860 0.509 -14.030 1.00 89.94 199 PHE A C 1
ATOM 1540 O O . PHE A 1 199 ? -13.185 0.347 -13.014 1.00 89.94 199 PHE A O 1
ATOM 1547 N N . GLY A 1 200 ? -13.804 1.634 -14.745 1.00 89.19 200 GLY A N 1
ATOM 1548 C CA . GLY A 1 200 ? -13.047 2.817 -14.338 1.00 89.19 200 GLY A CA 1
ATOM 1549 C C . GLY A 1 200 ? -13.929 3.811 -13.589 1.00 89.19 200 GLY A C 1
ATOM 1550 O O . GLY A 1 200 ? -14.691 4.549 -14.209 1.00 89.19 200 GLY A O 1
ATOM 1551 N N . LEU A 1 201 ? -13.816 3.865 -12.262 1.00 85.69 201 LEU A N 1
ATOM 1552 C CA . LEU A 1 201 ? -14.505 4.869 -11.454 1.00 85.69 201 LEU A CA 1
ATOM 1553 C C . LEU A 1 201 ? -13.776 6.209 -11.546 1.00 85.69 201 LEU A C 1
ATOM 1555 O O . LEU A 1 201 ? -12.583 6.303 -11.259 1.00 85.69 201 LEU A O 1
ATOM 1559 N N . SER A 1 202 ? -14.515 7.252 -11.908 1.00 80.88 202 SER A N 1
ATOM 1560 C CA . SER A 1 202 ? -14.019 8.614 -12.099 1.00 80.88 202 SER A CA 1
ATOM 1561 C C . SER A 1 202 ? -14.994 9.624 -11.491 1.00 80.88 202 SER A C 1
ATOM 1563 O O . SER A 1 202 ? -16.164 9.315 -11.269 1.00 80.88 202 SER A O 1
ATOM 1565 N N . TYR A 1 203 ? -14.507 10.835 -11.232 1.00 75.00 203 TYR A N 1
ATOM 1566 C CA . TYR A 1 203 ? -15.333 11.972 -10.839 1.00 75.00 203 TYR A CA 1
ATOM 1567 C C . TYR A 1 203 ? -15.627 12.858 -12.050 1.00 75.00 203 TYR A C 1
ATOM 1569 O O . TYR A 1 203 ? -14.758 13.062 -12.897 1.00 75.00 203 TYR A O 1
ATOM 1577 N N . GLY A 1 204 ? -16.844 13.410 -12.108 1.00 74.31 204 GLY A N 1
ATOM 1578 C CA . GLY A 1 204 ? -17.246 14.347 -13.164 1.00 74.31 204 GLY A CA 1
ATOM 1579 C C . GLY A 1 204 ? -16.418 15.636 -13.169 1.00 74.31 204 GLY A C 1
ATOM 1580 O O . GLY A 1 204 ? -16.198 16.217 -14.228 1.00 74.31 204 GLY A O 1
ATOM 1581 N N . SER A 1 205 ? -15.894 16.048 -12.009 1.00 81.31 205 SER A N 1
ATOM 1582 C CA . SER A 1 205 ? -14.933 17.142 -11.892 1.00 81.31 205 SER A CA 1
ATOM 1583 C C . SER A 1 205 ? -13.755 16.770 -10.985 1.00 81.31 205 SER A C 1
ATOM 1585 O O . SER A 1 205 ? -13.880 15.987 -10.041 1.00 81.31 205 SER A O 1
ATOM 1587 N N . ARG A 1 206 ? -12.583 17.367 -11.242 1.00 73.12 206 ARG A N 1
ATOM 1588 C CA . ARG A 1 206 ? -11.418 17.222 -10.350 1.00 73.12 206 ARG A CA 1
ATOM 1589 C C . ARG A 1 206 ? -11.669 17.852 -8.979 1.00 73.12 206 ARG A C 1
ATOM 1591 O O . ARG A 1 206 ? -11.141 17.347 -7.996 1.00 73.12 206 ARG A O 1
ATOM 1598 N N . ALA A 1 207 ? -12.458 18.925 -8.912 1.00 72.94 207 ALA A N 1
ATOM 1599 C CA . ALA A 1 207 ? -12.771 19.616 -7.663 1.00 72.94 207 ALA A CA 1
ATOM 1600 C C . ALA A 1 207 ? -13.511 18.698 -6.677 1.00 72.94 207 ALA A C 1
ATOM 1602 O O . ALA A 1 207 ? -13.166 18.676 -5.501 1.00 72.94 207 ALA A O 1
ATOM 1603 N N . ASP A 1 208 ? -14.436 17.867 -7.165 1.00 75.19 208 ASP A N 1
ATOM 1604 C CA . ASP A 1 208 ? -15.172 16.912 -6.324 1.00 75.19 208 ASP A CA 1
ATOM 1605 C C . ASP A 1 208 ? -14.265 15.827 -5.732 1.00 75.19 208 ASP A C 1
ATOM 1607 O O . ASP A 1 208 ? -14.461 15.401 -4.591 1.00 75.19 208 ASP A O 1
ATOM 1611 N N . LEU A 1 209 ? -13.258 15.382 -6.497 1.00 70.69 209 LEU A N 1
ATOM 1612 C CA . LEU A 1 209 ? -12.252 14.437 -6.013 1.00 70.69 209 LEU A CA 1
ATOM 1613 C C . LEU A 1 209 ? -11.432 15.058 -4.877 1.00 70.69 209 LEU A C 1
ATOM 1615 O O . LEU A 1 209 ? -11.303 14.433 -3.827 1.00 70.69 209 LEU A O 1
ATOM 1619 N N . TRP A 1 210 ? -10.911 16.275 -5.070 1.00 69.62 210 TRP A N 1
ATOM 1620 C CA . TRP A 1 210 ? -10.143 16.983 -4.040 1.00 69.62 210 TRP A CA 1
ATOM 1621 C C . TRP A 1 210 ? -10.984 17.243 -2.795 1.00 69.62 210 TRP A C 1
ATOM 1623 O O . TRP A 1 210 ? -10.597 16.811 -1.719 1.00 69.62 210 TRP A O 1
ATOM 1633 N N . ALA A 1 211 ? -12.191 17.790 -2.949 1.00 71.38 211 ALA A N 1
ATOM 1634 C CA . ALA A 1 211 ? -13.093 18.045 -1.830 1.00 71.38 211 ALA A CA 1
ATOM 1635 C C . ALA A 1 211 ? -13.432 16.771 -1.038 1.00 71.38 211 ALA A C 1
ATOM 1637 O O . ALA A 1 211 ? -13.596 16.822 0.177 1.00 71.38 211 ALA A O 1
ATOM 1638 N N . ARG A 1 212 ? -13.529 15.606 -1.693 1.00 69.12 212 ARG A N 1
ATOM 1639 C CA . ARG A 1 212 ? -13.722 14.324 -0.997 1.00 69.12 212 ARG A CA 1
ATOM 1640 C C . ARG A 1 212 ? -12.461 13.795 -0.332 1.00 69.12 212 ARG A C 1
ATOM 1642 O O . ARG A 1 212 ? -12.582 13.174 0.720 1.00 69.12 212 ARG A O 1
ATOM 1649 N N . ILE A 1 213 ? -11.290 13.985 -0.935 1.00 65.19 213 ILE A N 1
ATOM 1650 C CA . ILE A 1 213 ? -10.012 13.656 -0.295 1.00 65.19 213 ILE A CA 1
ATOM 1651 C C . ILE A 1 213 ? -9.860 14.511 0.964 1.00 65.19 213 ILE A C 1
ATOM 1653 O O . ILE A 1 213 ? -9.660 13.951 2.039 1.00 65.19 213 ILE A O 1
ATOM 1657 N N . ASP A 1 214 ? -10.064 15.821 0.844 1.00 67.25 214 ASP A N 1
ATOM 1658 C CA . ASP A 1 214 ? -9.979 16.783 1.940 1.00 67.25 214 ASP A CA 1
ATOM 1659 C C . ASP A 1 214 ? -11.007 16.461 3.019 1.00 67.25 214 ASP A C 1
ATOM 1661 O O . ASP A 1 214 ? -10.638 16.252 4.170 1.00 67.25 214 ASP A O 1
ATOM 1665 N N . ARG A 1 215 ? -12.279 16.267 2.650 1.00 66.81 215 ARG A N 1
ATOM 1666 C CA . ARG A 1 215 ? -13.317 15.880 3.609 1.00 66.81 215 ARG A CA 1
ATOM 1667 C C . ARG A 1 215 ? -13.015 14.546 4.280 1.00 66.81 215 ARG A C 1
ATOM 1669 O O . ARG A 1 215 ? -13.301 14.401 5.453 1.00 66.81 215 ARG A O 1
ATOM 1676 N N . ARG A 1 216 ? -12.424 13.567 3.592 1.00 62.22 216 ARG A N 1
ATOM 1677 C CA . ARG A 1 216 ? -12.026 12.299 4.226 1.00 62.22 216 ARG A CA 1
ATOM 1678 C C . ARG A 1 216 ? -10.893 12.519 5.227 1.00 62.22 216 ARG A C 1
ATOM 1680 O O . ARG A 1 216 ? -10.914 11.915 6.295 1.00 62.22 216 ARG A O 1
ATOM 1687 N N . VAL A 1 217 ? -9.926 13.378 4.907 1.00 59.97 217 VAL A N 1
ATOM 1688 C CA . VAL A 1 217 ? -8.871 13.792 5.844 1.00 59.97 217 VAL A CA 1
ATOM 1689 C C . VAL A 1 217 ? -9.484 14.524 7.044 1.00 59.97 217 VAL A C 1
ATOM 1691 O O . VAL A 1 217 ? -9.126 14.229 8.182 1.00 59.97 217 VAL A O 1
ATOM 1694 N N . GLU A 1 218 ? -10.455 15.407 6.814 1.00 61.16 218 GLU A N 1
ATOM 1695 C CA . GLU A 1 218 ? -11.176 16.152 7.849 1.00 61.16 218 GLU A CA 1
ATOM 1696 C C . GLU A 1 218 ? -12.094 15.267 8.696 1.00 61.16 218 GLU A C 1
ATOM 1698 O O . GLU A 1 218 ? -12.075 15.386 9.909 1.00 61.16 218 GLU A O 1
ATOM 1703 N N . GLU A 1 219 ? -12.858 14.342 8.118 1.00 62.66 219 GLU A N 1
ATOM 1704 C CA . GLU A 1 219 ? -13.679 13.346 8.823 1.00 62.66 219 GLU A CA 1
ATOM 1705 C C . GLU A 1 219 ? -12.789 12.447 9.684 1.00 62.66 219 GLU A C 1
ATOM 1707 O O . GLU A 1 219 ? -13.097 12.169 10.848 1.00 62.66 219 GLU A O 1
ATOM 1712 N N . MET A 1 220 ? -11.635 12.050 9.134 1.00 53.41 220 MET A N 1
ATOM 1713 C CA . MET A 1 220 ? -10.612 11.361 9.899 1.00 53.41 220 MET A CA 1
ATOM 1714 C C . MET A 1 220 ? -10.116 12.230 11.047 1.00 53.41 220 MET A C 1
ATOM 1716 O O . MET A 1 220 ? -9.894 11.636 12.096 1.00 53.41 220 MET A O 1
ATOM 1720 N N . ALA A 1 221 ? -9.981 13.557 10.876 1.00 53.75 221 ALA A N 1
ATOM 1721 C CA . ALA A 1 221 ? -9.461 14.541 11.836 1.00 53.75 221 ALA A CA 1
ATOM 1722 C C . ALA A 1 221 ? -10.462 15.014 12.917 1.00 53.75 221 ALA A C 1
ATOM 1724 O O . ALA A 1 221 ? -10.066 15.168 14.073 1.00 53.75 221 ALA A O 1
ATOM 1725 N N . ALA A 1 222 ? -11.737 15.207 12.570 1.00 57.66 222 ALA A N 1
ATOM 1726 C CA . ALA A 1 222 ? -12.762 15.937 13.328 1.00 57.66 222 ALA A CA 1
ATOM 1727 C C . ALA A 1 222 ? -13.260 15.209 14.584 1.00 57.66 222 ALA A C 1
ATOM 1729 O O . ALA A 1 222 ? -13.877 15.806 15.464 1.00 57.66 222 ALA A O 1
ATOM 1730 N N . SER A 1 223 ? -12.969 13.918 14.695 1.00 62.94 223 SER A N 1
ATOM 1731 C CA . SER A 1 223 ? -13.202 13.137 15.901 1.00 62.94 223 SER A CA 1
ATOM 1732 C C . SER A 1 223 ? -11.862 12.911 16.603 1.00 62.94 223 SER A C 1
ATOM 1734 O O . SER A 1 223 ? -10.961 12.289 16.043 1.00 62.94 223 SER A O 1
ATOM 1736 N N . GLY A 1 224 ? -11.708 13.424 17.829 1.00 73.50 224 GLY A N 1
ATOM 1737 C CA . GLY A 1 224 ? -10.512 13.160 18.634 1.00 73.50 224 GLY A CA 1
ATOM 1738 C C . GLY A 1 224 ? -10.287 11.653 18.823 1.00 73.50 224 GLY A C 1
ATOM 1739 O O . GLY A 1 224 ? -11.247 10.871 18.847 1.00 73.50 224 GLY A O 1
ATOM 1740 N N . LEU A 1 225 ? -9.025 11.241 18.944 1.00 85.25 225 LEU A N 1
ATOM 1741 C CA . LEU A 1 225 ? -8.645 9.876 19.306 1.00 85.25 225 LEU A CA 1
ATOM 1742 C C . LEU A 1 225 ? -9.248 9.556 20.678 1.00 85.25 225 LEU A C 1
ATOM 1744 O O . LEU A 1 225 ? -9.063 10.324 21.622 1.00 85.25 225 LEU A O 1
ATOM 1748 N N . ALA A 1 226 ? -10.011 8.472 20.782 1.00 84.19 226 ALA A N 1
ATOM 1749 C CA . ALA A 1 226 ? -10.772 8.122 21.978 1.00 84.19 226 ALA A CA 1
ATOM 1750 C C . ALA A 1 226 ? -10.379 6.726 22.479 1.00 84.19 226 ALA A C 1
ATOM 1752 O O . ALA A 1 226 ? -9.595 6.031 21.845 1.00 84.19 226 ALA A O 1
ATOM 1753 N N . GLY A 1 227 ? -10.911 6.310 23.630 1.00 89.81 227 GLY A N 1
ATOM 1754 C CA . GLY A 1 227 ? -10.569 5.010 24.211 1.00 89.81 227 GLY A CA 1
ATOM 1755 C C . GLY A 1 227 ? -9.137 4.983 24.747 1.00 89.81 227 GLY A C 1
ATOM 1756 O O . GLY A 1 227 ? -8.781 5.829 25.567 1.00 89.81 227 GLY A O 1
ATOM 1757 N N . GLU A 1 228 ? -8.347 3.999 24.321 1.00 93.81 228 GLU A N 1
ATOM 1758 C CA . GLU A 1 228 ? -6.915 3.888 24.619 1.00 93.81 228 GLU A CA 1
ATOM 1759 C C . GLU A 1 228 ? -6.095 4.475 23.463 1.00 93.81 228 GLU A C 1
ATOM 1761 O O . GLU A 1 228 ? -6.392 4.204 22.302 1.00 93.81 228 GLU A O 1
ATOM 1766 N N . VAL A 1 229 ? -5.077 5.282 23.762 1.00 93.25 229 VAL A N 1
ATOM 1767 C CA . VAL A 1 229 ? -4.253 5.970 22.759 1.00 93.25 229 VAL A CA 1
ATOM 1768 C C . VAL A 1 229 ? -2.786 5.896 23.162 1.00 93.25 229 VAL A C 1
ATOM 1770 O O . VAL A 1 229 ? -2.425 6.410 24.216 1.00 93.25 229 VAL A O 1
ATOM 1773 N N . GLU A 1 230 ? -1.930 5.310 22.329 1.00 95.12 230 GLU A N 1
ATOM 1774 C CA . GLU A 1 230 ? -0.475 5.449 22.468 1.00 95.12 230 GLU A CA 1
ATOM 1775 C C . GLU A 1 230 ? -0.056 6.831 21.956 1.00 95.12 230 GLU A C 1
ATOM 1777 O O . GLU A 1 230 ? -0.394 7.199 20.830 1.00 95.12 230 GLU A O 1
ATOM 1782 N N . LEU A 1 231 ? 0.642 7.607 22.783 1.00 94.19 231 LEU A N 1
ATOM 1783 C CA . LEU A 1 231 ? 1.131 8.947 22.462 1.00 94.19 231 LEU A CA 1
ATOM 1784 C C . LEU A 1 231 ? 2.636 9.005 22.704 1.00 94.19 231 LEU A C 1
ATOM 1786 O O . LEU A 1 231 ? 3.085 8.772 23.827 1.00 94.19 231 LEU A O 1
ATOM 1790 N N . ASP A 1 232 ? 3.382 9.354 21.661 1.00 93.44 232 ASP A N 1
ATOM 1791 C CA . ASP A 1 232 ? 4.839 9.447 21.718 1.00 93.44 232 ASP A CA 1
ATOM 1792 C C . ASP A 1 232 ? 5.385 10.412 20.649 1.00 93.44 232 ASP A C 1
ATOM 1794 O O . ASP A 1 232 ? 4.667 10.884 19.754 1.00 93.44 232 ASP A O 1
ATOM 1798 N N . GLU A 1 233 ? 6.676 10.711 20.743 1.00 90.44 233 GLU A N 1
ATOM 1799 C CA . GLU A 1 233 ? 7.429 11.494 19.781 1.00 90.44 233 GLU A CA 1
ATOM 1800 C C . GLU A 1 233 ? 8.575 10.694 19.154 1.00 90.44 233 GLU A C 1
ATOM 1802 O O . GLU A 1 233 ? 9.243 9.872 19.775 1.00 90.44 233 GLU A O 1
ATOM 1807 N N . CYS A 1 234 ? 8.874 10.970 17.889 1.00 87.06 234 CYS A N 1
ATOM 1808 C CA . CYS A 1 234 ? 9.994 10.339 17.210 1.00 87.06 234 CYS A CA 1
ATOM 1809 C C . CYS A 1 234 ? 10.715 11.304 16.275 1.00 87.06 234 CYS A C 1
ATOM 1811 O O . CYS A 1 234 ? 10.213 12.365 15.915 1.00 87.06 234 CYS A O 1
ATOM 1813 N N . TYR A 1 235 ? 11.905 10.900 15.841 1.00 82.44 235 TYR A N 1
ATOM 1814 C CA . TYR A 1 235 ? 12.644 11.594 14.797 1.00 82.44 235 TYR A CA 1
ATOM 1815 C C . TYR A 1 235 ? 12.486 10.863 13.463 1.00 82.44 235 TYR A C 1
ATOM 1817 O O . TYR A 1 235 ? 12.716 9.647 13.374 1.00 82.44 235 TYR A O 1
ATOM 1825 N N . VAL A 1 236 ? 12.143 11.621 12.425 1.00 75.44 236 VAL A N 1
ATOM 1826 C CA . VAL A 1 236 ? 11.962 11.157 11.048 1.00 75.44 236 VAL A CA 1
ATOM 1827 C C . VAL A 1 236 ? 12.915 11.936 10.134 1.00 75.44 236 VAL A C 1
ATOM 1829 O O . VAL A 1 236 ? 12.978 13.162 10.188 1.00 75.44 236 VAL A O 1
ATOM 1832 N N . GLY A 1 237 ? 13.716 11.218 9.341 1.00 65.44 237 GLY A N 1
ATOM 1833 C CA . GLY A 1 237 ? 14.781 11.776 8.495 1.00 65.44 237 GLY A CA 1
ATOM 1834 C C . GLY A 1 237 ? 15.994 10.841 8.387 1.00 65.44 237 GLY A C 1
ATOM 1835 O O . GLY A 1 237 ? 16.180 9.965 9.238 1.00 65.44 237 GLY A O 1
ATOM 1836 N N . GLY A 1 238 ? 16.797 10.998 7.328 1.00 50.44 238 GLY A N 1
ATOM 1837 C CA . GLY A 1 238 ? 17.934 10.121 7.012 1.00 50.44 238 GLY A CA 1
ATOM 1838 C C . GLY A 1 238 ? 19.028 10.092 8.092 1.00 50.44 238 GLY A C 1
ATOM 1839 O O . GLY A 1 238 ? 19.212 11.053 8.841 1.00 50.44 238 GLY A O 1
ATOM 1840 N N . LYS A 1 239 ? 19.754 8.968 8.192 1.00 44.03 239 LYS A N 1
ATOM 1841 C CA . LYS A 1 239 ? 20.981 8.874 9.003 1.00 44.03 239 LYS A CA 1
ATOM 1842 C C . LYS A 1 239 ? 22.052 9.787 8.391 1.00 44.03 239 LYS A C 1
ATOM 1844 O O . LYS A 1 239 ? 22.339 9.663 7.208 1.00 44.03 239 LYS A O 1
ATOM 1849 N N . GLU A 1 240 ? 22.663 10.640 9.205 1.00 46.25 240 GLU A N 1
ATOM 1850 C CA . GLU A 1 240 ? 23.961 11.248 8.896 1.00 46.25 240 GLU A CA 1
ATOM 1851 C C . GLU A 1 240 ? 25.045 10.419 9.593 1.00 46.25 240 GLU A C 1
ATOM 1853 O O . GLU A 1 240 ? 24.867 9.996 10.743 1.00 46.25 240 GLU A O 1
ATOM 1858 N N . GLU A 1 241 ? 26.147 10.142 8.896 1.00 40.94 241 GLU A N 1
ATOM 1859 C CA . GLU A 1 241 ? 27.311 9.496 9.501 1.00 40.94 241 GLU A CA 1
ATOM 1860 C C . GLU A 1 241 ? 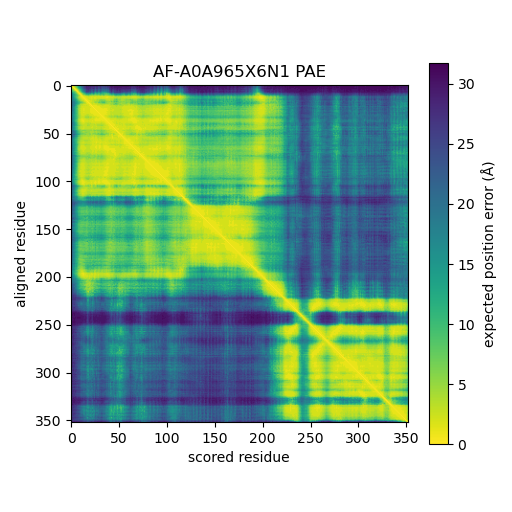27.852 10.363 10.650 1.00 40.94 241 GLU A C 1
ATOM 1862 O O . GLU A 1 241 ? 28.014 11.574 10.520 1.00 40.94 241 GLU A O 1
ATOM 1867 N N . GLY A 1 242 ? 28.110 9.744 11.806 1.00 50.16 242 GLY A N 1
ATOM 1868 C CA . GLY A 1 242 ? 28.836 10.376 12.913 1.00 50.16 242 GLY A CA 1
ATOM 1869 C C . GLY A 1 242 ? 28.013 11.079 14.004 1.00 50.16 242 GLY A C 1
ATOM 1870 O O . GLY A 1 242 ? 28.601 11.456 15.015 1.00 50.16 242 GLY A O 1
ATOM 1871 N N . ARG A 1 243 ? 26.679 11.223 13.893 1.00 40.72 243 ARG A N 1
ATOM 1872 C CA . ARG A 1 243 ? 25.840 11.793 14.979 1.00 40.72 243 ARG A CA 1
ATOM 1873 C C . ARG A 1 243 ? 24.665 10.889 15.375 1.00 40.72 243 ARG A C 1
ATOM 1875 O O . ARG A 1 243 ? 23.682 10.737 14.648 1.00 40.72 243 ARG A O 1
ATOM 1882 N N . THR A 1 244 ? 24.733 10.325 16.581 1.00 42.59 244 THR A N 1
ATOM 1883 C CA . THR A 1 244 ? 23.614 9.644 17.253 1.00 42.59 244 THR A CA 1
ATOM 1884 C C . THR A 1 244 ? 22.897 10.604 18.213 1.00 42.59 244 THR A C 1
ATOM 1886 O O . THR A 1 244 ? 23.478 11.562 18.715 1.00 42.59 244 THR A O 1
ATOM 1889 N N . GLY A 1 245 ? 21.603 10.378 18.461 1.00 50.88 245 GLY A N 1
ATOM 1890 C CA . GLY A 1 245 ? 20.810 11.183 19.401 1.00 50.88 245 GLY A CA 1
ATOM 1891 C C . GLY A 1 245 ? 20.067 12.387 18.799 1.00 50.88 245 GLY A C 1
ATOM 1892 O O . GLY A 1 245 ? 19.891 12.499 17.584 1.00 50.88 245 GLY A O 1
ATOM 1893 N N . ARG A 1 246 ? 19.574 13.257 19.694 1.00 42.59 246 ARG A N 1
ATOM 1894 C CA . ARG A 1 246 ? 18.590 14.342 19.469 1.00 42.59 246 ARG A CA 1
ATOM 1895 C C . ARG A 1 246 ? 19.119 15.573 18.697 1.00 42.59 246 ARG A C 1
ATOM 1897 O O . ARG A 1 246 ? 18.411 16.567 18.616 1.00 42.59 246 ARG A O 1
ATOM 1904 N N . GLY A 1 247 ? 20.342 15.528 18.158 1.00 43.88 247 GLY A N 1
ATOM 1905 C CA . GLY A 1 247 ? 21.074 16.697 17.635 1.00 43.88 247 GLY A CA 1
ATOM 1906 C C . GLY A 1 247 ? 21.511 16.625 16.164 1.00 43.88 247 GLY A C 1
ATOM 1907 O O . GLY A 1 247 ? 22.576 17.137 15.837 1.00 43.88 247 GLY A O 1
ATOM 1908 N N . ALA A 1 248 ? 20.753 15.968 15.281 1.00 47.31 248 ALA A N 1
ATOM 1909 C CA . ALA A 1 248 ? 21.048 15.959 13.840 1.00 47.31 248 ALA A CA 1
ATOM 1910 C C . ALA A 1 248 ? 20.189 17.004 13.103 1.00 47.31 248 ALA A C 1
ATOM 1912 O O . ALA A 1 248 ? 18.966 16.988 13.230 1.00 47.31 248 ALA A O 1
ATOM 1913 N N . GLU A 1 249 ? 20.823 17.881 12.320 1.00 44.44 249 GLU A N 1
ATOM 1914 C CA . GLU A 1 249 ? 20.244 19.114 11.749 1.00 44.44 249 GLU A CA 1
ATOM 1915 C C . GLU A 1 249 ? 19.143 18.885 10.693 1.00 44.44 249 GLU A C 1
ATOM 1917 O O . GLU A 1 249 ? 18.419 19.816 10.350 1.00 44.44 249 GLU A O 1
ATOM 1922 N N . LYS A 1 250 ? 18.960 17.647 10.206 1.00 57.81 250 LYS A N 1
ATOM 1923 C CA . LYS A 1 250 ? 17.948 17.288 9.188 1.00 57.81 250 LYS A CA 1
ATOM 1924 C C . LYS A 1 250 ? 16.821 16.377 9.677 1.00 57.81 250 LYS A C 1
ATOM 1926 O O . LYS A 1 250 ? 15.999 15.942 8.871 1.00 57.81 250 LYS A O 1
ATOM 1931 N N . LYS A 1 251 ? 16.770 16.040 10.969 1.00 68.38 251 LYS A N 1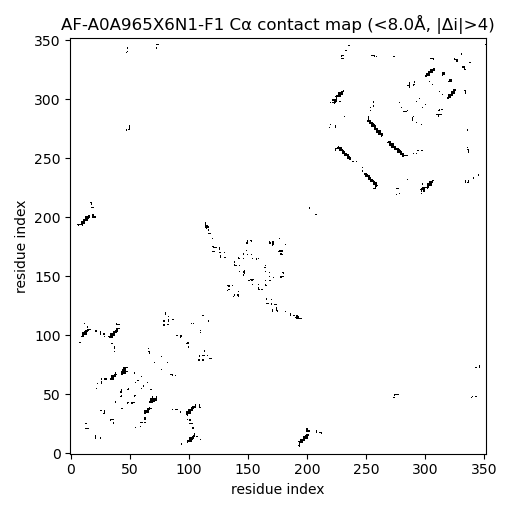
ATOM 1932 C CA . LYS A 1 251 ? 15.690 15.199 11.506 1.00 68.38 251 LYS A CA 1
ATOM 1933 C C . LYS A 1 251 ? 14.513 16.069 11.923 1.00 68.38 251 LYS A C 1
ATOM 1935 O O . LYS A 1 251 ? 14.662 16.940 12.775 1.00 68.38 251 LYS A O 1
ATOM 1940 N N . GLN A 1 252 ? 13.340 15.794 11.365 1.00 80.69 252 GLN A N 1
ATOM 1941 C CA . GLN A 1 252 ? 12.099 16.391 11.840 1.00 80.69 252 GLN A CA 1
ATOM 1942 C C . GLN A 1 252 ? 11.580 15.602 13.038 1.00 80.69 252 GLN A C 1
ATOM 1944 O O . GLN A 1 252 ? 11.633 14.369 13.056 1.00 80.69 252 GLN A O 1
ATOM 1949 N N . ILE A 1 253 ? 11.093 16.318 14.046 1.00 86.38 253 ILE A N 1
ATOM 1950 C CA . ILE A 1 253 ? 10.385 15.711 15.169 1.00 86.38 253 ILE A CA 1
ATOM 1951 C C . ILE A 1 253 ? 8.949 15.494 14.710 1.00 86.38 253 ILE A C 1
ATOM 1953 O O . ILE A 1 253 ? 8.324 16.405 14.174 1.00 86.38 253 ILE A O 1
ATOM 1957 N N . VAL A 1 254 ? 8.428 14.294 14.914 1.00 89.19 254 VAL A N 1
ATOM 1958 C CA . VAL A 1 254 ? 7.035 13.951 14.647 1.00 89.19 254 VAL A CA 1
ATOM 1959 C C . VAL A 1 254 ? 6.420 13.475 15.951 1.00 89.19 254 VAL A C 1
ATOM 1961 O O . VAL A 1 254 ? 6.902 12.508 16.539 1.00 89.19 254 VAL A O 1
ATOM 1964 N N . ILE A 1 255 ? 5.365 14.153 16.395 1.00 92.75 255 ILE A N 1
ATOM 1965 C CA . ILE A 1 255 ? 4.515 13.693 17.497 1.00 92.75 255 ILE A CA 1
ATOM 1966 C C . ILE A 1 255 ? 3.386 12.883 16.884 1.00 92.75 255 ILE A C 1
ATOM 1968 O O . ILE A 1 255 ? 2.857 13.257 15.832 1.00 92.75 255 ILE A O 1
ATOM 1972 N N . GLY A 1 256 ? 2.995 11.794 17.537 1.00 92.44 256 GLY A N 1
ATOM 1973 C CA . GLY A 1 256 ? 1.868 11.015 17.069 1.00 92.44 256 GLY A CA 1
ATOM 1974 C C . GLY A 1 256 ? 1.030 10.382 18.158 1.00 92.44 256 GLY A C 1
ATOM 1975 O O . GLY A 1 256 ? 1.532 9.964 19.192 1.00 92.44 256 GLY A O 1
ATOM 1976 N N . GLY A 1 257 ? -0.266 10.297 17.878 1.00 93.31 257 GLY A N 1
ATOM 1977 C CA . GLY A 1 257 ? -1.238 9.553 18.661 1.00 93.31 257 GLY A CA 1
ATOM 1978 C C . GLY A 1 257 ? -1.793 8.398 17.836 1.00 93.31 257 GLY A C 1
ATOM 1979 O O . GLY A 1 257 ? -2.172 8.598 16.678 1.00 93.31 257 GLY A O 1
ATOM 1980 N N . VAL A 1 258 ? -1.863 7.210 18.427 1.00 91.81 258 VAL A N 1
ATOM 1981 C CA . VAL A 1 258 ? -2.429 6.006 17.810 1.00 91.81 258 VAL A CA 1
ATOM 1982 C C . VAL A 1 258 ? -3.511 5.448 18.717 1.00 91.81 258 VAL A C 1
ATOM 1984 O O . VAL A 1 258 ? -3.229 4.965 19.807 1.00 91.81 258 VAL A O 1
ATOM 1987 N N . GLU A 1 259 ? -4.761 5.519 18.272 1.00 91.06 259 GLU A N 1
ATOM 1988 C CA . GLU A 1 259 ? -5.878 4.866 18.956 1.00 91.06 259 GLU A CA 1
ATOM 1989 C C . GLU A 1 259 ? -5.688 3.343 18.944 1.00 91.06 259 GLU A C 1
ATOM 1991 O O . GLU A 1 259 ? -5.239 2.774 17.951 1.00 91.06 259 GLU A O 1
ATOM 1996 N N . LEU A 1 260 ? -6.038 2.671 20.035 1.00 89.44 260 LEU A N 1
ATOM 1997 C CA . LEU A 1 260 ? -5.958 1.223 20.173 1.00 89.44 260 LEU A CA 1
ATOM 1998 C C . LEU A 1 260 ? -7.358 0.624 20.091 1.00 89.44 260 LEU A C 1
ATOM 2000 O O . LEU A 1 260 ? -8.221 0.878 20.932 1.00 89.44 260 LEU A O 1
ATOM 2004 N N . VAL A 1 261 ? -7.580 -0.213 19.078 1.00 84.88 261 VAL A N 1
ATOM 2005 C CA . VAL A 1 261 ? -8.862 -0.887 18.862 1.00 84.88 261 VAL A CA 1
ATOM 2006 C C . VAL A 1 261 ? -8.713 -2.356 19.222 1.00 84.88 261 VAL A C 1
ATOM 2008 O O . VAL A 1 261 ? -7.994 -3.111 18.559 1.00 84.88 261 VAL A O 1
ATOM 2011 N N . ARG A 1 262 ? -9.409 -2.768 20.283 1.00 84.38 262 ARG A N 1
ATOM 2012 C CA . ARG A 1 262 ? -9.515 -4.173 20.685 1.00 84.38 262 ARG A CA 1
ATOM 2013 C C . ARG A 1 262 ? -10.563 -4.862 19.821 1.00 84.38 262 ARG A C 1
ATOM 2015 O O . ARG A 1 262 ? -11.655 -4.336 19.633 1.00 84.38 262 ARG A O 1
ATOM 2022 N N . TRP A 1 263 ? -10.238 -6.040 19.312 1.00 78.25 263 TRP A N 1
ATOM 2023 C CA . TRP A 1 263 ? -11.162 -6.849 18.525 1.00 78.25 263 TRP A CA 1
ATOM 2024 C C . TRP A 1 263 ? -10.963 -8.330 18.823 1.00 78.25 263 TRP A C 1
ATOM 2026 O O . TRP A 1 263 ? -9.891 -8.755 19.262 1.00 78.25 263 TRP A O 1
ATOM 2036 N N . GLN A 1 264 ? -12.013 -9.112 18.608 1.00 77.44 264 GLN A N 1
ATOM 2037 C CA . GLN A 1 264 ? -11.969 -10.553 18.780 1.00 77.44 264 GLN A CA 1
ATOM 2038 C C . GLN A 1 264 ? -11.688 -11.208 17.431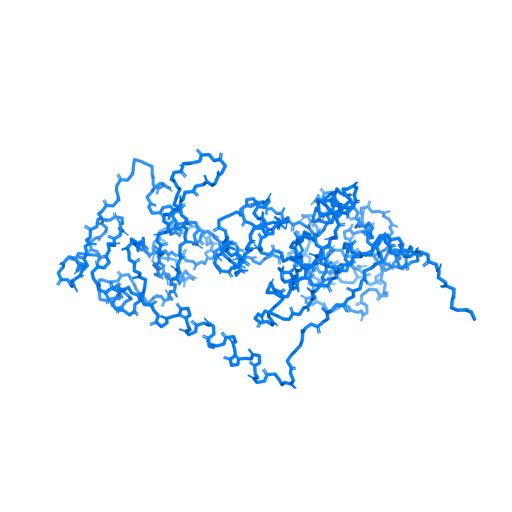 1.00 77.44 264 GLN A C 1
ATOM 2040 O O . GLN A 1 264 ? -12.446 -11.027 16.482 1.00 77.44 264 GLN A O 1
ATOM 2045 N N . GLU A 1 265 ? -10.587 -11.950 17.343 1.00 69.19 265 GLU A N 1
ATOM 2046 C CA . GLU A 1 265 ? -10.184 -12.640 16.123 1.00 69.19 265 GLU A CA 1
ATOM 2047 C C . GLU A 1 265 ? -11.180 -13.773 15.796 1.00 69.19 265 GLU A C 1
ATOM 2049 O O . GLU A 1 265 ? -11.261 -14.728 16.570 1.00 69.19 265 GLU A O 1
ATOM 2054 N N . PRO A 1 266 ? -11.912 -13.737 14.660 1.00 63.59 266 PRO A N 1
ATOM 2055 C CA . PRO A 1 266 ? -12.997 -14.679 14.378 1.00 63.59 266 PRO A CA 1
ATOM 2056 C C . PRO A 1 266 ? -12.563 -16.144 14.361 1.00 63.59 266 PRO A C 1
ATOM 2058 O O . PRO A 1 266 ? -13.323 -17.020 14.757 1.00 63.59 266 PRO A O 1
ATOM 2061 N N . LYS A 1 267 ? -11.333 -16.418 13.905 1.00 64.19 267 LYS A N 1
ATOM 2062 C CA . LYS A 1 267 ? -10.812 -17.786 13.777 1.00 64.19 267 LYS A CA 1
ATOM 2063 C C . LYS A 1 267 ? -10.345 -18.382 15.104 1.00 64.19 267 LYS A C 1
ATOM 2065 O O . LYS A 1 267 ? -10.475 -19.582 15.302 1.00 64.19 267 LYS A O 1
ATOM 2070 N N . SER A 1 268 ? -9.754 -17.572 15.982 1.00 76.94 268 SER A N 1
ATOM 2071 C CA . SER A 1 268 ? -9.098 -18.055 17.207 1.00 76.94 268 SER A CA 1
ATOM 2072 C C . SER A 1 268 ? -9.864 -17.704 18.486 1.00 76.94 268 SER A C 1
ATOM 2074 O O . SER A 1 268 ? -9.526 -18.202 19.557 1.00 76.94 268 SER A O 1
ATOM 2076 N N . GLY A 1 269 ? -10.842 -16.796 18.402 1.00 76.06 269 GLY A N 1
ATOM 2077 C CA . GLY A 1 269 ? -11.537 -16.204 19.543 1.00 76.06 269 GLY A CA 1
ATOM 2078 C C . GLY A 1 269 ? -10.657 -15.308 20.423 1.00 76.06 269 GLY A C 1
ATOM 2079 O O . GLY A 1 269 ? -11.156 -14.758 21.407 1.00 76.06 269 GLY A O 1
ATOM 2080 N N . ARG A 1 270 ? -9.362 -15.148 20.104 1.00 78.38 270 ARG A N 1
ATOM 2081 C CA . ARG A 1 270 ? -8.412 -14.378 20.916 1.00 78.38 270 ARG A CA 1
ATOM 2082 C C . ARG A 1 270 ? -8.669 -12.886 20.774 1.00 78.38 270 ARG A C 1
ATOM 2084 O O . ARG A 1 270 ? -8.870 -12.376 19.672 1.00 78.38 270 ARG A O 1
ATOM 2091 N N . LEU A 1 271 ? -8.591 -12.178 21.897 1.00 75.56 271 LEU A N 1
ATOM 2092 C CA . LEU A 1 271 ? -8.593 -10.723 21.897 1.00 75.56 271 LEU A CA 1
ATOM 2093 C C . LEU A 1 271 ? -7.257 -10.221 21.337 1.00 75.56 271 LEU A C 1
ATOM 2095 O O . LEU A 1 271 ? -6.183 -10.605 21.805 1.00 75.56 271 LEU A O 1
ATOM 2099 N N . ARG A 1 272 ? -7.325 -9.366 20.323 1.00 80.94 272 ARG A N 1
ATOM 2100 C CA . ARG A 1 272 ? -6.179 -8.733 19.669 1.00 80.94 272 ARG A CA 1
ATOM 2101 C C . ARG A 1 272 ? -6.335 -7.218 19.729 1.00 80.94 272 ARG A C 1
ATOM 2103 O O . ARG A 1 272 ? -7.447 -6.701 19.825 1.00 80.94 272 ARG A O 1
ATOM 2110 N N . VAL A 1 273 ? -5.214 -6.510 19.656 1.00 81.06 273 VAL A N 1
ATOM 2111 C CA . VAL A 1 273 ? -5.173 -5.047 19.542 1.00 81.06 273 VAL A CA 1
ATOM 2112 C C . VAL A 1 273 ? -4.640 -4.699 18.157 1.00 81.06 273 VAL A C 1
ATOM 2114 O O . VAL A 1 273 ? -3.735 -5.366 17.653 1.00 81.06 273 VAL A O 1
ATOM 2117 N N . ARG A 1 274 ? -5.242 -3.697 17.520 1.00 80.56 274 ARG A N 1
ATOM 2118 C CA . ARG A 1 274 ? -4.768 -3.109 16.263 1.00 80.56 274 ARG A CA 1
ATOM 2119 C C . ARG A 1 274 ? -4.761 -1.590 16.373 1.00 80.56 274 ARG A C 1
ATOM 2121 O O . ARG A 1 274 ? -5.472 -1.029 17.209 1.00 80.56 274 ARG A O 1
ATOM 2128 N N . CYS A 1 275 ? -4.012 -0.937 15.490 1.00 81.00 275 CYS A N 1
ATOM 2129 C CA . CYS A 1 275 ? -4.088 0.511 15.344 1.00 81.00 275 CYS A CA 1
ATOM 2130 C C . CYS A 1 275 ? -5.499 0.900 14.868 1.00 81.00 275 CYS A C 1
ATOM 2132 O O . CYS A 1 275 ? -5.983 0.370 13.869 1.00 81.00 275 CYS A O 1
ATOM 2134 N N . GLY A 1 276 ? -6.141 1.799 15.606 1.00 81.25 276 GLY A N 1
ATOM 2135 C CA . GLY A 1 276 ? -7.262 2.648 15.215 1.00 81.25 276 GLY A CA 1
ATOM 2136 C C . GLY A 1 276 ? -6.759 3.965 14.630 1.00 81.25 276 GLY A C 1
ATOM 2137 O O . GLY A 1 276 ? -5.641 4.032 14.118 1.00 81.25 276 GLY A O 1
ATOM 2138 N N . ARG A 1 277 ? -7.572 5.026 14.675 1.00 83.38 277 ARG A N 1
ATOM 2139 C CA . ARG A 1 277 ? -7.226 6.315 14.053 1.00 83.38 277 ARG A CA 1
ATOM 2140 C C . ARG A 1 277 ? -5.845 6.807 14.512 1.00 83.38 277 ARG A C 1
ATOM 2142 O O . ARG A 1 277 ? -5.453 6.651 15.666 1.00 83.38 277 ARG A O 1
ATOM 2149 N N . ILE A 1 278 ? -5.118 7.419 13.580 1.00 85.50 278 ILE A N 1
ATOM 2150 C CA . ILE A 1 278 ? -3.760 7.928 13.793 1.00 85.50 278 ILE A CA 1
ATOM 2151 C C . ILE A 1 278 ? -3.763 9.441 13.585 1.00 85.50 278 ILE A C 1
ATOM 2153 O O . ILE A 1 278 ? -4.462 9.968 12.711 1.00 85.50 278 ILE A O 1
ATOM 2157 N N . ARG A 1 279 ? -2.956 10.140 14.378 1.00 86.88 279 ARG A N 1
ATOM 2158 C CA . ARG A 1 279 ? -2.604 11.548 14.187 1.00 86.88 279 ARG A CA 1
ATOM 2159 C C . ARG A 1 279 ? -1.102 11.669 14.219 1.00 86.88 279 ARG A C 1
ATOM 2161 O O . ARG A 1 279 ? -0.499 11.136 15.138 1.00 86.88 279 ARG A O 1
ATOM 2168 N N . LEU A 1 280 ? -0.527 12.352 13.237 1.00 88.94 280 LEU A N 1
ATOM 2169 C CA . LEU A 1 280 ? 0.894 12.678 13.180 1.00 88.94 280 LEU A CA 1
ATOM 2170 C C . LEU A 1 280 ? 1.023 14.169 12.875 1.00 88.94 280 LEU A C 1
ATOM 2172 O O . LEU A 1 280 ? 0.311 14.679 12.011 1.00 88.94 280 LEU A O 1
ATOM 2176 N N . GLU A 1 281 ? 1.922 14.857 13.567 1.00 87.56 281 GLU A N 1
ATOM 2177 C CA . GLU A 1 281 ? 2.208 16.276 13.347 1.00 87.56 281 GLU A CA 1
ATOM 2178 C C . GLU A 1 281 ? 3.716 16.511 13.444 1.00 87.56 281 GLU A C 1
ATOM 2180 O O . GLU A 1 281 ? 4.378 15.993 14.347 1.00 87.56 281 GLU A O 1
ATOM 2185 N N . VAL A 1 282 ? 4.263 17.298 12.513 1.00 88.19 282 VAL A N 1
ATOM 2186 C CA . VAL A 1 282 ? 5.648 17.769 12.614 1.00 88.19 282 VAL A CA 1
ATOM 2187 C C . VAL A 1 282 ? 5.720 18.795 13.738 1.00 88.19 282 VAL A C 1
ATOM 2189 O O . VAL A 1 282 ? 5.003 19.793 13.730 1.00 88.19 282 VAL A O 1
ATOM 2192 N N . ALA A 1 283 ? 6.599 18.551 14.699 1.00 85.56 283 ALA A N 1
ATOM 2193 C CA . ALA A 1 283 ? 6.733 19.354 15.897 1.00 85.56 283 ALA A CA 1
ATOM 2194 C C . ALA A 1 283 ? 8.017 20.197 15.870 1.00 85.56 283 ALA A C 1
ATOM 2196 O O . ALA A 1 283 ? 9.062 19.715 15.428 1.00 85.56 283 ALA A O 1
ATOM 2197 N N . PRO A 1 284 ? 7.975 21.442 16.375 1.00 84.94 284 PRO A N 1
ATOM 2198 C CA . PRO A 1 284 ? 9.166 22.284 16.482 1.00 84.94 284 PRO A CA 1
ATOM 2199 C C . PRO A 1 284 ? 10.121 21.818 17.590 1.00 84.94 284 PRO A C 1
ATOM 2201 O O . PRO A 1 284 ? 11.327 22.030 17.506 1.00 84.94 284 PRO A O 1
ATOM 2204 N N . ASP A 1 285 ? 9.584 21.193 18.637 1.00 86.69 285 ASP A N 1
ATOM 2205 C CA . ASP A 1 285 ? 10.320 20.680 19.784 1.00 86.69 285 ASP A CA 1
ATOM 2206 C C . ASP A 1 285 ? 9.510 19.578 20.481 1.00 86.69 285 ASP A C 1
ATOM 2208 O O . ASP A 1 285 ? 8.367 19.296 20.125 1.00 86.69 285 ASP A O 1
ATOM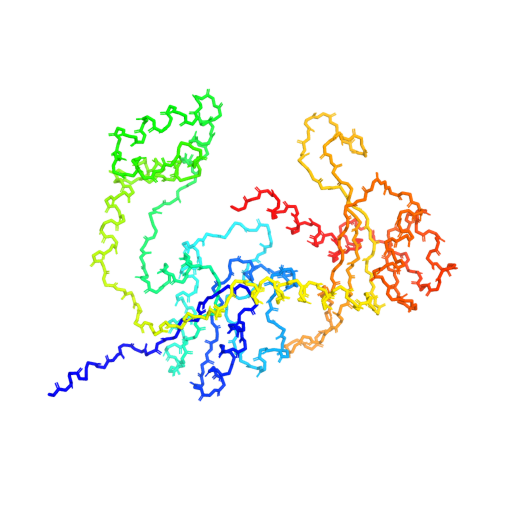 2212 N N . VAL A 1 286 ? 10.108 18.965 21.500 1.00 86.81 286 VAL A N 1
ATOM 2213 C CA . VAL A 1 286 ? 9.458 17.943 22.330 1.00 86.81 286 VAL A CA 1
ATOM 2214 C C . VAL A 1 286 ? 8.867 18.526 23.622 1.00 86.81 286 VAL A C 1
ATOM 2216 O O . VAL A 1 286 ? 8.424 17.796 24.493 1.00 86.81 286 VAL A O 1
ATOM 2219 N N . SER A 1 287 ? 8.850 19.847 23.815 1.00 89.19 287 SER A N 1
ATOM 2220 C CA . SER A 1 287 ? 8.463 20.449 25.097 1.00 89.19 287 SER A CA 1
ATOM 2221 C C . SER A 1 287 ? 7.057 20.034 25.550 1.00 89.19 287 SER A C 1
ATOM 2223 O O . SER A 1 287 ? 6.146 19.835 24.744 1.00 89.19 287 SER A O 1
ATOM 2225 N N . GLY A 1 288 ? 6.831 20.002 26.869 1.00 87.94 288 GLY A N 1
ATOM 2226 C CA . GLY A 1 288 ? 5.503 19.710 27.419 1.00 87.94 288 GLY A CA 1
ATOM 2227 C C . GLY A 1 288 ? 4.411 20.669 26.918 1.00 87.94 288 GLY A C 1
ATOM 2228 O O . GLY A 1 288 ? 3.244 20.295 26.871 1.00 87.94 288 GLY A O 1
ATOM 2229 N N . ARG A 1 289 ? 4.768 21.891 26.483 1.00 89.38 289 ARG A N 1
ATOM 2230 C CA . ARG A 1 289 ? 3.837 22.831 25.836 1.00 89.38 289 ARG A CA 1
ATOM 2231 C C . ARG A 1 289 ? 3.394 22.321 24.462 1.00 89.38 289 ARG A C 1
ATOM 2233 O O . ARG A 1 289 ? 2.198 22.348 24.176 1.00 89.38 289 ARG A O 1
ATOM 2240 N N . THR A 1 290 ? 4.338 21.866 23.642 1.00 90.31 290 THR A N 1
ATOM 2241 C CA . THR A 1 290 ? 4.081 21.327 22.301 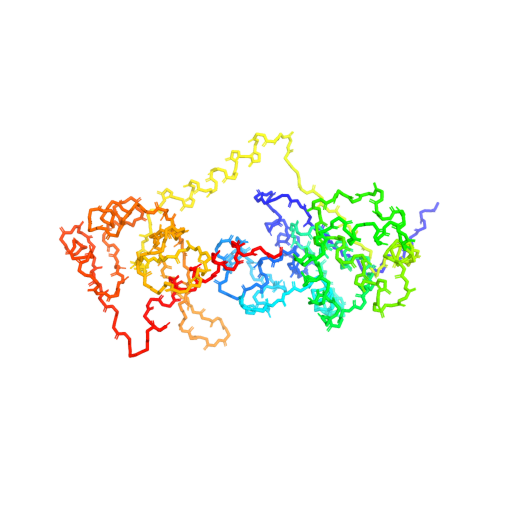1.00 90.31 290 THR A CA 1
ATOM 2242 C C . THR A 1 290 ? 3.296 20.020 22.381 1.00 90.31 290 THR A C 1
ATOM 2244 O O . THR A 1 290 ? 2.234 19.912 21.768 1.00 90.31 290 THR A O 1
ATOM 2247 N N . LEU A 1 291 ? 3.726 19.086 23.235 1.00 91.56 291 LEU A N 1
ATOM 2248 C CA . LEU A 1 291 ? 3.011 17.828 23.479 1.00 91.56 291 LEU A CA 1
ATOM 2249 C C . LEU A 1 291 ? 1.581 18.058 23.986 1.00 91.56 291 LEU A C 1
ATOM 2251 O O . LEU A 1 291 ? 0.637 17.422 23.516 1.00 91.56 291 LEU A O 1
ATOM 2255 N N . LYS A 1 292 ? 1.387 19.013 24.907 1.00 90.62 292 LYS A N 1
ATOM 2256 C CA . LYS A 1 292 ? 0.054 19.373 25.410 1.00 90.62 292 LYS A CA 1
ATOM 2257 C C . LYS A 1 292 ? -0.849 19.925 24.319 1.00 90.62 292 LYS A C 1
ATOM 2259 O O . LYS A 1 292 ? -2.028 19.577 24.281 1.00 90.62 292 LYS A O 1
ATOM 2264 N N . LYS A 1 293 ? -0.316 20.775 23.438 1.00 89.31 293 LYS A N 1
ATOM 2265 C CA . LYS A 1 293 ? -1.070 21.312 22.300 1.00 89.31 293 LYS A CA 1
ATOM 2266 C C . LYS A 1 293 ? -1.537 20.182 21.381 1.00 89.31 293 LYS A C 1
ATOM 2268 O O . LYS A 1 293 ? -2.714 20.162 21.027 1.00 89.31 293 LYS A O 1
ATOM 2273 N N . PHE A 1 294 ? -0.651 19.239 21.057 1.00 92.31 294 PHE A N 1
ATOM 2274 C CA . PHE A 1 294 ? -0.995 18.070 20.251 1.00 92.31 294 PHE A CA 1
ATOM 2275 C C . PHE A 1 294 ? -2.106 17.246 20.916 1.00 92.31 294 PHE A C 1
ATOM 2277 O O . PHE A 1 294 ? -3.166 17.054 20.324 1.00 92.31 294 PHE A O 1
ATOM 2284 N N . ALA A 1 295 ? -1.916 16.840 22.177 1.00 89.31 295 ALA A N 1
ATOM 2285 C CA . ALA A 1 295 ? -2.891 16.028 22.906 1.00 89.31 295 ALA A CA 1
ATOM 2286 C C . ALA A 1 295 ? -4.276 16.697 22.967 1.00 89.31 295 ALA A C 1
ATOM 2288 O O . ALA A 1 295 ? -5.280 16.055 22.676 1.00 89.31 295 ALA A O 1
ATOM 2289 N N . HIS A 1 296 ? -4.341 17.998 23.265 1.00 87.19 296 HIS A N 1
ATOM 2290 C CA . HIS A 1 296 ? -5.604 18.744 23.311 1.00 87.19 296 HIS A CA 1
ATOM 2291 C C . HIS A 1 296 ? -6.298 18.871 21.953 1.00 87.19 296 HIS A C 1
ATOM 2293 O O . HIS A 1 296 ? -7.524 18.935 21.905 1.00 87.19 296 HIS A O 1
ATOM 2299 N N . SER A 1 297 ? -5.526 18.951 20.870 1.00 84.44 297 SER A N 1
ATOM 2300 C CA . SER A 1 297 ? -6.071 19.133 19.520 1.00 84.44 297 SER A CA 1
ATOM 2301 C C . SER A 1 297 ? -6.574 17.818 18.928 1.00 84.44 297 SER A C 1
ATOM 2303 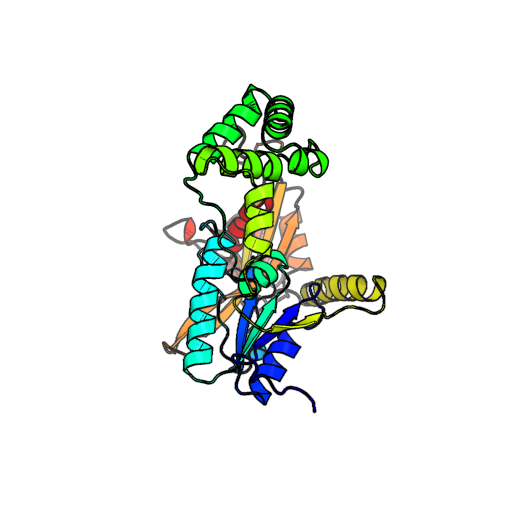O O . SER A 1 297 ? -7.504 17.818 18.129 1.00 84.44 297 SER A O 1
ATOM 2305 N N . HIS A 1 298 ? -5.967 16.698 19.331 1.00 87.69 298 HIS A N 1
ATOM 2306 C CA . HIS A 1 298 ? -6.105 15.426 18.626 1.00 87.69 298 HIS A CA 1
ATOM 2307 C C . HIS A 1 298 ? -6.680 14.291 19.468 1.00 87.69 298 HIS A C 1
ATOM 2309 O O . HIS A 1 298 ? -7.192 13.336 18.894 1.00 87.69 298 HIS A O 1
ATOM 2315 N N . ILE A 1 299 ? -6.623 14.362 20.800 1.00 89.25 299 ILE A N 1
ATOM 2316 C CA . ILE A 1 299 ? -7.077 13.297 21.705 1.00 89.25 299 ILE A CA 1
ATOM 2317 C C . ILE A 1 299 ? -8.299 13.781 22.485 1.00 89.25 299 ILE A C 1
ATOM 2319 O O . ILE A 1 299 ? -8.273 14.825 23.144 1.00 89.25 299 ILE A O 1
ATOM 2323 N N . ALA A 1 300 ? -9.372 12.993 22.438 1.00 86.12 300 ALA A N 1
ATOM 2324 C CA . ALA A 1 300 ? -10.603 13.262 23.161 1.00 86.12 300 ALA A CA 1
ATOM 2325 C C . ALA A 1 300 ? -10.353 13.298 24.678 1.00 86.12 300 ALA A C 1
ATOM 2327 O O . ALA A 1 300 ? -9.636 12.463 25.238 1.00 86.12 300 ALA A O 1
ATOM 2328 N N . ARG A 1 301 ? -10.974 14.259 25.371 1.00 83.56 301 ARG A N 1
ATOM 2329 C CA . ARG A 1 301 ? -10.898 14.332 26.838 1.00 83.56 301 ARG A CA 1
ATOM 2330 C C . ARG A 1 301 ? -11.493 13.061 27.449 1.00 83.56 301 ARG A C 1
ATOM 2332 O O . ARG A 1 301 ? -12.477 12.529 26.945 1.00 83.56 301 ARG A O 1
ATOM 2339 N N . GLY A 1 302 ? -10.896 12.580 28.535 1.00 85.44 302 GLY A N 1
ATOM 2340 C CA . GLY A 1 302 ? -11.285 11.333 29.195 1.00 85.44 302 GLY A CA 1
ATOM 2341 C C . GLY A 1 302 ? -10.686 10.060 28.584 1.00 85.44 302 GLY A C 1
ATOM 2342 O O . GLY A 1 302 ? -10.841 8.997 29.187 1.00 85.44 302 GLY A O 1
ATOM 2343 N N . ALA A 1 303 ? -9.979 10.149 27.449 1.00 90.12 303 ALA A N 1
ATOM 2344 C CA . ALA A 1 303 ? -9.225 9.025 26.898 1.00 90.12 303 ALA A CA 1
ATOM 2345 C C . ALA A 1 303 ? -8.120 8.549 27.861 1.00 90.12 303 ALA A C 1
ATOM 2347 O O . ALA A 1 303 ? -7.606 9.314 28.689 1.00 90.12 303 ALA A O 1
ATOM 2348 N N . THR A 1 304 ? -7.758 7.274 27.729 1.00 95.38 304 THR A N 1
ATOM 2349 C CA . THR A 1 304 ? -6.603 6.665 28.389 1.00 95.38 304 THR A CA 1
ATOM 2350 C C . THR A 1 304 ? -5.402 6.796 27.471 1.00 95.38 304 THR A C 1
ATOM 2352 O O . THR A 1 304 ? -5.365 6.188 26.410 1.00 95.38 304 THR A O 1
ATOM 2355 N N . VAL A 1 305 ? -4.436 7.613 27.866 1.00 95.00 305 VAL A N 1
ATOM 2356 C CA . VAL A 1 305 ? -3.228 7.892 27.099 1.00 95.00 305 VAL A CA 1
ATOM 2357 C C . VAL A 1 305 ? -2.080 7.073 27.675 1.00 95.00 305 VAL A C 1
ATOM 2359 O O . VAL A 1 305 ? -1.784 7.176 28.867 1.00 95.00 305 VAL A O 1
ATOM 2362 N N . LEU A 1 306 ? -1.465 6.259 26.826 1.00 95.19 306 LEU A N 1
ATOM 2363 C CA . LEU A 1 306 ? -0.311 5.424 27.114 1.00 95.19 306 LEU A CA 1
ATOM 2364 C C . LEU A 1 306 ? 0.942 6.152 26.617 1.00 95.19 306 LEU A C 1
ATOM 2366 O O . LEU A 1 306 ? 0.980 6.550 25.453 1.00 95.19 306 LEU A O 1
ATOM 2370 N N . THR A 1 307 ? 1.944 6.346 27.477 1.00 93.06 307 THR A N 1
ATOM 2371 C CA . THR A 1 307 ? 3.224 6.981 27.099 1.00 93.06 307 THR A CA 1
ATOM 2372 C C . THR A 1 307 ? 4.417 6.232 27.693 1.00 93.06 307 THR A C 1
ATOM 2374 O O . THR A 1 307 ? 4.255 5.430 28.612 1.00 93.06 307 THR A O 1
ATOM 2377 N N . ASP A 1 308 ? 5.624 6.561 27.236 1.00 87.44 308 ASP A N 1
ATOM 2378 C CA . ASP A 1 308 ? 6.911 5.993 27.673 1.00 87.44 308 ASP A CA 1
ATOM 2379 C C . ASP A 1 308 ? 7.391 6.477 29.064 1.00 87.44 308 ASP A C 1
ATOM 2381 O O . ASP A 1 308 ? 8.520 6.224 29.479 1.00 87.44 308 ASP A O 1
ATOM 2385 N N . GLY A 1 309 ? 6.559 7.235 29.788 1.00 82.19 309 GLY A N 1
ATOM 2386 C CA . GLY A 1 309 ? 6.911 7.823 31.084 1.00 82.19 309 GLY A CA 1
ATOM 2387 C C . GLY A 1 309 ? 7.785 9.080 31.024 1.00 82.19 309 GLY A C 1
ATOM 2388 O O . GLY A 1 309 ? 8.183 9.598 32.076 1.00 82.19 309 GLY A O 1
ATOM 2389 N N . TRP A 1 310 ? 8.063 9.634 29.840 1.00 84.81 310 TRP A N 1
ATOM 2390 C CA . TRP A 1 310 ? 8.855 10.851 29.732 1.00 84.81 310 TRP A CA 1
ATOM 2391 C C . TRP A 1 310 ? 8.184 12.060 30.413 1.00 84.81 310 TRP A C 1
ATOM 2393 O O . TRP A 1 310 ? 6.978 12.300 30.312 1.00 84.81 310 TRP A O 1
ATOM 2403 N N . ARG A 1 311 ? 8.984 12.890 31.106 1.00 86.12 311 ARG A N 1
ATOM 2404 C CA . ARG A 1 311 ? 8.495 14.029 31.918 1.00 86.12 311 ARG A CA 1
ATOM 2405 C C . ARG A 1 311 ? 7.696 15.061 31.115 1.00 86.12 311 ARG A C 1
ATOM 2407 O O . ARG A 1 311 ? 6.882 15.780 31.704 1.00 86.12 311 ARG A O 1
ATOM 2414 N N . GLY A 1 312 ? 7.906 15.123 29.798 1.00 85.50 312 GLY A N 1
ATOM 2415 C CA . GLY A 1 312 ? 7.132 15.958 28.879 1.00 85.50 312 GLY A CA 1
ATOM 2416 C C . GLY A 1 312 ? 5.626 15.686 28.938 1.00 85.50 312 GLY A C 1
ATOM 2417 O O . GLY A 1 312 ? 4.848 16.621 28.775 1.00 85.50 312 GLY A O 1
ATOM 2418 N N . TYR A 1 313 ? 5.218 14.464 29.297 1.00 89.75 313 TYR A N 1
ATOM 2419 C CA . TYR A 1 313 ? 3.822 14.019 29.395 1.00 89.75 313 TYR A CA 1
ATOM 2420 C C . TYR A 1 313 ? 3.163 14.235 30.766 1.00 89.75 313 TYR A C 1
ATOM 2422 O O . TYR A 1 313 ? 1.976 13.964 30.939 1.00 89.75 313 TYR A O 1
ATOM 2430 N N . SER A 1 314 ? 3.878 14.799 31.747 1.00 88.75 314 SER A N 1
ATOM 2431 C CA . SER A 1 314 ? 3.376 15.005 33.123 1.00 88.75 314 SER A CA 1
ATOM 2432 C C . SER A 1 314 ? 2.125 15.897 33.244 1.00 88.75 314 SER A C 1
ATOM 2434 O O . SER A 1 314 ? 1.507 15.974 34.309 1.00 88.75 314 SER A O 1
ATOM 2436 N N . PHE A 1 315 ? 1.725 16.579 32.167 1.00 89.69 315 PHE A N 1
ATOM 2437 C CA . PHE A 1 315 ? 0.499 17.376 32.112 1.00 89.69 315 PHE A CA 1
ATOM 2438 C C . PHE A 1 315 ? -0.774 16.531 31.932 1.00 89.69 315 PHE A C 1
ATOM 2440 O O . PHE A 1 315 ? -1.851 17.007 32.300 1.00 89.69 315 PHE A O 1
ATOM 2447 N N . LEU A 1 316 ? -0.683 15.316 31.378 1.00 89.75 316 LEU A N 1
ATOM 2448 C CA . LEU A 1 316 ? -1.833 14.478 31.007 1.00 89.75 316 LEU A CA 1
ATOM 2449 C C . LEU A 1 316 ? -2.825 14.240 32.165 1.00 89.75 316 LEU A C 1
ATOM 2451 O O . LEU A 1 316 ? -3.995 14.611 32.011 1.00 89.75 316 LEU A O 1
ATOM 2455 N N . PRO A 1 317 ? -2.406 13.756 33.356 1.00 87.38 317 PRO A N 1
ATOM 2456 C CA . PRO A 1 317 ? -3.345 13.514 34.457 1.00 87.38 317 PRO A CA 1
ATOM 2457 C C . PRO A 1 317 ? -3.987 14.804 34.992 1.00 87.38 317 PRO A C 1
ATOM 2459 O O . PRO A 1 317 ? -5.085 14.778 35.538 1.00 87.38 317 PRO A O 1
ATOM 2462 N N . ARG A 1 318 ? -3.338 15.962 34.804 1.00 86.38 318 ARG A N 1
ATOM 2463 C CA . ARG A 1 318 ? -3.832 17.274 35.262 1.00 86.38 318 ARG A CA 1
ATOM 2464 C C . ARG A 1 318 ? -4.760 17.964 34.261 1.00 86.38 318 ARG A C 1
ATOM 2466 O O . ARG A 1 318 ? -5.265 19.046 34.547 1.00 86.38 318 ARG A O 1
ATOM 2473 N N . THR A 1 319 ? -4.946 17.395 33.070 1.00 81.56 319 THR A N 1
ATOM 2474 C CA . THR A 1 319 ? -5.653 18.051 31.952 1.00 81.56 319 THR A CA 1
ATOM 2475 C C . THR A 1 319 ? -6.895 17.297 31.475 1.00 81.56 319 THR A C 1
ATOM 2477 O O . THR A 1 319 ? -7.568 17.742 30.539 1.00 81.56 319 THR A O 1
ATOM 2480 N N . GLY A 1 320 ? -7.277 16.239 32.197 1.00 79.56 320 GLY A N 1
ATOM 2481 C CA . GLY A 1 320 ? -8.496 15.469 31.947 1.00 79.56 320 GLY A CA 1
ATOM 2482 C C . GLY A 1 320 ? -8.275 14.194 31.134 1.00 79.56 320 GLY A C 1
ATOM 2483 O O . GLY A 1 320 ? -9.231 13.696 30.546 1.00 79.56 320 GLY A O 1
ATOM 2484 N N . TYR A 1 321 ? -7.046 13.674 31.091 1.00 90.75 321 TYR A N 1
ATOM 2485 C CA . TYR A 1 321 ? -6.720 12.366 30.520 1.00 90.75 321 TYR A CA 1
ATOM 2486 C C . TYR A 1 321 ? -6.410 11.367 31.634 1.00 90.75 321 TYR A C 1
ATOM 2488 O O . TYR A 1 321 ? -5.842 11.736 32.664 1.00 90.75 321 TYR A O 1
ATOM 2496 N N . LYS A 1 322 ? -6.736 10.092 31.419 1.00 93.25 322 LYS A N 1
ATOM 2497 C CA . LYS A 1 322 ? -6.181 9.009 32.239 1.00 93.25 322 LYS A CA 1
ATOM 2498 C C . LYS A 1 322 ? -4.800 8.696 31.677 1.00 93.25 322 LYS A C 1
ATOM 2500 O O . LYS A 1 322 ? -4.693 8.439 30.487 1.00 93.25 322 LYS A O 1
ATOM 2505 N N . HIS A 1 323 ? -3.751 8.759 32.488 1.00 94.50 323 HIS A N 1
ATOM 2506 C CA . HIS A 1 323 ? -2.380 8.537 32.020 1.00 94.50 323 HIS A CA 1
ATOM 2507 C C . HIS A 1 323 ? -1.865 7.198 32.534 1.00 94.50 323 HIS A C 1
ATOM 2509 O O . HIS A 1 323 ? -1.884 6.955 33.739 1.00 94.50 323 HIS A O 1
ATOM 2515 N N . VAL A 1 324 ? -1.427 6.343 31.614 1.00 93.00 324 VAL A N 1
ATOM 2516 C CA . VAL A 1 324 ? -0.777 5.064 31.899 1.00 93.00 324 VAL A CA 1
ATOM 2517 C C . VAL A 1 324 ? 0.646 5.142 31.366 1.00 93.00 324 VAL A C 1
ATOM 2519 O O . VAL A 1 324 ? 0.863 5.448 30.197 1.00 93.00 324 VAL A O 1
ATOM 2522 N N . ILE A 1 325 ? 1.618 4.885 32.233 1.00 90.06 325 ILE A N 1
ATOM 2523 C CA . ILE A 1 325 ? 3.013 4.757 31.820 1.00 90.06 325 ILE A CA 1
ATOM 2524 C C . ILE A 1 325 ? 3.229 3.302 31.427 1.00 90.06 325 ILE A C 1
ATOM 2526 O O . ILE A 1 325 ? 2.945 2.403 32.219 1.00 90.06 325 ILE A O 1
ATOM 2530 N N . VAL A 1 326 ? 3.689 3.087 30.200 1.00 85.69 326 VAL A N 1
ATOM 2531 C CA . VAL A 1 326 ? 4.079 1.770 29.712 1.00 85.69 326 VAL A CA 1
ATOM 2532 C C . VAL A 1 326 ? 5.583 1.642 29.913 1.00 85.69 326 VAL A C 1
ATOM 2534 O O . VAL A 1 326 ? 6.365 2.449 29.412 1.00 85.69 326 VAL A O 1
ATOM 2537 N N . ASP A 1 327 ? 5.967 0.644 30.697 1.00 74.69 327 ASP A N 1
ATOM 2538 C CA . ASP A 1 327 ? 7.356 0.315 30.999 1.00 74.69 327 ASP A CA 1
ATOM 2539 C C . ASP A 1 327 ? 7.544 -1.177 30.714 1.00 74.69 327 ASP A C 1
ATOM 2541 O O . ASP A 1 327 ? 7.289 -2.033 31.561 1.00 74.69 327 ASP A O 1
ATOM 2545 N N . ALA A 1 328 ? 7.830 -1.488 29.450 1.00 65.81 328 ALA A N 1
ATOM 2546 C CA . ALA A 1 328 ? 8.086 -2.851 29.001 1.00 65.81 328 ALA A CA 1
ATOM 2547 C C . ALA A 1 328 ? 9.588 -3.157 29.100 1.00 65.81 328 ALA A C 1
ATOM 2549 O O . ALA A 1 328 ? 10.413 -2.299 28.787 1.00 65.81 328 ALA A O 1
ATOM 2550 N N . GLU A 1 329 ? 9.939 -4.389 29.489 1.00 57.69 329 GLU A N 1
ATOM 2551 C CA . GLU A 1 329 ? 11.338 -4.831 29.656 1.00 57.69 329 GLU A CA 1
ATOM 2552 C C . GLU A 1 329 ? 12.169 -4.675 28.369 1.00 57.69 329 GLU A C 1
ATOM 2554 O O . GLU A 1 329 ? 13.362 -4.374 28.420 1.00 57.69 329 GLU A O 1
ATOM 2559 N N . GLU A 1 330 ? 11.531 -4.819 27.205 1.00 56.62 330 GLU A N 1
ATOM 2560 C CA . GLU A 1 330 ? 12.119 -4.532 25.899 1.00 56.62 330 GLU A CA 1
ATOM 2561 C C . GLU A 1 330 ? 11.577 -3.216 25.333 1.00 56.62 330 GLU A C 1
ATOM 2563 O O . GLU A 1 330 ? 10.367 -3.011 25.220 1.00 56.62 330 GLU A O 1
ATOM 2568 N N . ARG A 1 331 ? 12.482 -2.336 24.887 1.00 55.12 331 ARG A N 1
ATOM 2569 C CA . ARG A 1 331 ? 12.133 -1.007 24.360 1.00 55.12 331 ARG A CA 1
ATOM 2570 C C . ARG A 1 331 ? 11.181 -1.057 23.159 1.00 55.12 331 ARG A C 1
ATOM 2572 O O . ARG A 1 331 ? 10.340 -0.179 23.032 1.00 55.12 331 ARG A O 1
ATOM 2579 N N . ASP A 1 332 ? 11.281 -2.089 22.324 1.00 52.97 332 ASP A N 1
ATOM 2580 C CA . ASP A 1 332 ? 10.432 -2.271 21.137 1.00 52.97 332 ASP A CA 1
ATOM 2581 C C . ASP A 1 332 ? 9.007 -2.747 21.483 1.00 52.97 332 ASP A C 1
ATOM 2583 O O . ASP A 1 332 ? 8.105 -2.694 20.644 1.00 52.97 332 ASP A O 1
ATOM 2587 N N . GLN A 1 333 ? 8.790 -3.196 22.724 1.00 63.19 333 GLN A N 1
ATOM 2588 C CA . GLN A 1 333 ? 7.474 -3.538 23.268 1.00 63.19 333 GLN A CA 1
ATOM 2589 C C . GLN A 1 333 ? 6.813 -2.352 23.980 1.00 63.19 333 GLN A C 1
ATOM 2591 O O . GLN A 1 333 ? 5.645 -2.440 24.364 1.00 63.19 333 GLN A O 1
ATOM 2596 N N . ASN A 1 334 ? 7.539 -1.245 24.150 1.00 77.25 334 ASN A N 1
ATOM 2597 C CA . ASN A 1 334 ? 6.975 -0.006 24.648 1.00 77.25 334 ASN A CA 1
ATOM 2598 C C . ASN A 1 334 ? 6.260 0.706 23.492 1.00 77.25 334 ASN A C 1
ATOM 2600 O O . ASN A 1 334 ? 6.855 0.911 22.444 1.00 77.25 334 ASN A O 1
ATOM 2604 N N . LEU A 1 335 ? 4.972 1.022 23.646 1.00 86.00 335 LEU A N 1
ATOM 2605 C CA . LEU A 1 335 ? 4.143 1.667 22.609 1.00 86.00 335 LEU A CA 1
ATOM 2606 C C . LEU A 1 335 ? 4.294 1.041 21.193 1.00 86.00 335 LEU A C 1
ATOM 2608 O O . LEU A 1 335 ? 4.652 1.715 20.214 1.00 86.00 335 LEU A O 1
ATOM 2612 N N . PRO A 1 336 ? 4.039 -0.274 21.049 1.00 82.88 336 PRO A N 1
ATOM 2613 C CA . PRO A 1 336 ? 4.359 -1.017 19.832 1.00 82.88 336 PRO A CA 1
ATOM 2614 C C . PRO A 1 336 ? 3.536 -0.569 18.613 1.00 82.88 336 PRO A C 1
ATOM 2616 O O . PRO A 1 336 ? 3.976 -0.735 17.470 1.00 82.88 336 PRO A O 1
ATOM 2619 N N . HIS A 1 337 ? 2.345 0.001 18.814 1.00 87.62 337 HIS A N 1
ATOM 2620 C CA . HIS A 1 337 ? 1.497 0.471 17.720 1.00 87.62 337 HIS A CA 1
ATOM 2621 C C . HIS A 1 337 ? 1.998 1.808 17.182 1.00 87.62 337 HIS A C 1
ATOM 2623 O O . HIS A 1 337 ? 2.077 1.982 15.962 1.00 87.62 337 HIS A O 1
ATOM 2629 N N . PHE A 1 338 ? 2.410 2.717 18.065 1.00 88.00 338 PHE A N 1
ATOM 2630 C CA . PHE A 1 338 ? 3.082 3.952 17.686 1.00 88.00 338 PHE A CA 1
ATOM 2631 C C . PHE A 1 338 ? 4.367 3.667 16.904 1.00 88.00 338 PHE A C 1
ATOM 2633 O O . PHE A 1 338 ? 4.538 4.167 15.787 1.00 88.00 338 PHE A O 1
ATOM 2640 N N . HIS A 1 339 ? 5.240 2.799 17.419 1.00 84.31 339 HIS A N 1
ATOM 2641 C CA . HIS A 1 339 ? 6.484 2.454 16.730 1.00 84.31 339 HIS A CA 1
ATOM 2642 C C . HIS A 1 339 ? 6.244 1.795 15.367 1.00 84.31 339 HIS A C 1
ATOM 2644 O O . HIS A 1 339 ? 6.953 2.106 14.404 1.00 84.31 339 HIS A O 1
ATOM 2650 N N . ARG A 1 340 ? 5.197 0.970 15.230 1.00 82.12 340 ARG A N 1
ATOM 2651 C CA . ARG A 1 340 ? 4.787 0.415 13.932 1.00 82.12 340 ARG A CA 1
ATOM 2652 C C . ARG A 1 340 ? 4.360 1.509 12.950 1.00 82.12 340 ARG A C 1
ATOM 2654 O O . ARG A 1 340 ? 4.803 1.498 11.805 1.00 82.12 340 ARG A O 1
ATOM 2661 N N . VAL A 1 341 ? 3.552 2.477 13.384 1.00 82.19 341 VAL A N 1
ATOM 2662 C CA . VAL A 1 341 ? 3.132 3.618 12.547 1.00 82.19 341 VAL A CA 1
ATOM 2663 C C . VAL A 1 341 ? 4.333 4.439 12.078 1.00 82.19 341 VAL A C 1
ATOM 2665 O O . VAL A 1 341 ? 4.438 4.759 10.893 1.00 82.19 341 VAL A O 1
ATOM 2668 N N . VAL A 1 342 ? 5.268 4.737 12.979 1.00 82.31 342 VAL A N 1
ATOM 2669 C CA . VAL A 1 342 ? 6.490 5.486 12.656 1.00 82.31 342 VAL A CA 1
ATOM 2670 C C . VAL A 1 342 ? 7.397 4.709 11.703 1.00 82.31 342 VAL A C 1
ATOM 2672 O O . VAL A 1 342 ? 7.973 5.300 10.789 1.00 82.31 342 VAL A O 1
ATOM 2675 N N . SER A 1 343 ? 7.532 3.395 11.893 1.00 74.00 343 SER A N 1
ATOM 2676 C CA . SER A 1 343 ? 8.283 2.527 10.981 1.00 74.00 343 SER A CA 1
ATOM 2677 C C . SER A 1 343 ? 7.694 2.585 9.568 1.00 74.00 343 SER A C 1
ATOM 2679 O O . SER A 1 343 ? 8.420 2.874 8.619 1.00 74.00 343 SER A O 1
ATOM 2681 N N . ASN A 1 344 ? 6.369 2.467 9.444 1.00 71.19 344 ASN A N 1
ATOM 2682 C CA . ASN A 1 344 ? 5.666 2.567 8.164 1.00 71.19 344 ASN A CA 1
ATOM 2683 C C . ASN A 1 344 ? 5.875 3.930 7.486 1.00 71.19 344 ASN A C 1
ATOM 2685 O O . ASN A 1 344 ? 6.135 3.991 6.285 1.00 71.19 344 ASN A O 1
ATOM 2689 N N . LEU A 1 345 ? 5.801 5.025 8.251 1.00 75.75 345 LEU A N 1
ATOM 2690 C CA . LEU A 1 345 ? 6.075 6.370 7.740 1.00 75.75 345 LEU A CA 1
ATOM 2691 C C . LEU A 1 345 ? 7.508 6.484 7.200 1.00 75.75 345 LEU A C 1
ATOM 2693 O O . LEU A 1 345 ? 7.722 7.038 6.124 1.00 75.75 345 LEU A O 1
ATOM 2697 N N . LYS A 1 346 ? 8.494 5.957 7.933 1.00 66.94 346 LYS A N 1
ATOM 2698 C CA . LYS A 1 346 ? 9.901 5.974 7.508 1.00 66.94 346 LYS A CA 1
ATOM 2699 C C . LYS A 1 346 ? 10.101 5.181 6.221 1.00 66.94 346 LYS A C 1
ATOM 2701 O O . LYS A 1 346 ? 10.755 5.688 5.316 1.00 66.94 346 LYS A O 1
ATOM 2706 N N . THR A 1 347 ? 9.507 3.994 6.112 1.00 62.09 347 THR A N 1
ATOM 2707 C CA . THR A 1 347 ? 9.542 3.193 4.879 1.00 62.09 347 THR A CA 1
ATOM 2708 C C . THR A 1 347 ? 8.932 3.957 3.705 1.00 62.09 347 THR A C 1
ATOM 2710 O O . THR A 1 347 ? 9.530 4.006 2.634 1.00 62.09 347 THR A O 1
ATOM 2713 N N . TRP A 1 348 ? 7.793 4.627 3.911 1.00 61.03 348 TRP A N 1
ATOM 2714 C CA . TRP A 1 348 ? 7.146 5.431 2.870 1.00 61.03 348 TRP A CA 1
ATOM 2715 C C . TRP A 1 348 ? 8.032 6.583 2.376 1.00 61.03 348 TRP A C 1
ATOM 2717 O O . TRP A 1 348 ? 8.173 6.787 1.172 1.00 61.03 348 TRP A O 1
ATOM 2727 N N . LEU A 1 349 ? 8.687 7.296 3.296 1.00 60.16 349 LEU A N 1
ATOM 2728 C CA . LEU A 1 349 ? 9.580 8.412 2.968 1.00 60.16 349 LEU A CA 1
ATOM 2729 C C . LEU A 1 349 ? 10.870 7.984 2.256 1.00 60.16 349 LEU A C 1
ATOM 2731 O O . LEU A 1 349 ? 11.445 8.785 1.524 1.00 60.16 349 LEU A O 1
ATOM 2735 N N . MET A 1 350 ? 11.321 6.742 2.449 1.00 53.47 350 MET A N 1
ATOM 2736 C CA . MET A 1 350 ? 12.484 6.196 1.737 1.00 53.47 350 MET A CA 1
ATOM 2737 C C . MET A 1 350 ? 12.180 5.861 0.268 1.00 53.47 350 MET A C 1
ATOM 2739 O O . MET A 1 350 ? 13.115 5.648 -0.500 1.00 53.47 350 MET A O 1
ATOM 2743 N N . GLY A 1 351 ? 10.902 5.883 -0.131 1.00 41.69 351 GLY A N 1
ATOM 2744 C CA . GLY A 1 351 ? 10.446 5.722 -1.507 1.00 41.69 351 GLY A CA 1
ATOM 2745 C C . GLY A 1 351 ? 10.580 4.289 -2.025 1.00 41.69 351 GLY A C 1
ATOM 2746 O O . GLY A 1 351 ? 11.677 3.840 -2.344 1.00 41.69 351 GLY A O 1
ATOM 2747 N N . THR A 1 352 ? 9.450 3.601 -2.209 1.00 42.72 352 THR A N 1
ATOM 2748 C CA . THR A 1 352 ? 9.370 2.396 -3.060 1.00 42.72 352 THR A CA 1
ATOM 2749 C C . THR A 1 352 ? 9.776 2.716 -4.495 1.00 42.72 352 THR A C 1
ATOM 2751 O O . THR A 1 352 ? 9.285 3.733 -5.042 1.00 42.72 352 THR A O 1
#

Nearest PDB structures (foldseek):
  3exa-assembly1_A  TM=6.878E-01  e=6.742E-18  Halalkalibacterium halodurans
  3d3q-assembly2_B  TM=6.465E-01  e=5.994E-18  Staphylococcus epidermidis ATCC 12228
  3d3q-assembly1_A  TM=6.412E-01  e=7.151E-18  Staphylococcus epidermidis ATCC 12228
  3eph-assembly1_A  TM=8.913E-01  e=3.228E-14  Saccharomyces cerevisiae
  2qgn-assembly1_A  TM=5.236E-01  e=1.491E-13  Halalkalibacterium halodurans C-125

Secondary structure (DSSP, 8-state):
-------SS-EEEEE--TTSSHHHHHHHHHHHHTEEEEEE-TTTTBTT--TTTTPPPHHHHTT--EESSS-B-TTS---HHHHHHHHHHHHHHHHHTT-EEEEEES-HHHHHHHHH-PPPPP--SHHHHHHHHHHHHT-HHHHHHHHHHH-HHHHTTS-TT-HHHHHHHHHHHHHHSS-HHHHHHHHHHSPPSS-EEEEE---SSHHHHHHHHHHHHHHHHHS-B-SEEEEEEEEESPPPTT--SS--TTPEEEEEEEEEEEEE-TTT--EEEEEEEEEEEEES---HHHHHHHHHHHB-TT-EEEE---GGGTTGGGTT-EEEE---SSGGGSSHHHHHHHHHHHHHHT--